Protein AF-A0A453SXJ3-F1 (afdb_monomer)

pLDDT: mean 71.3, std 20.5, range [29.36, 97.5]

Mean predicted aligned error: 14.16 Å

Secondary structure (DSSP, 8-state):
-HHHHHHHHHHHHHHHHHHHHHHHHHHHHHHHHHHHHHHHHHHHHHHHHHHHHHHHTTT---SS--HHHHHHHHHHHHHHHHHHHHHHHHHHHHHHH--S-HHHHHHHHHHHHHHHHHHHHHHHHHHHHHHSSSTTT--S-HHHHHHHHHHHHHHHHHHHHHHHHHHHHHH------

Nearest PDB structures (foldseek):
  9had-assembly1_A  TM=3.845E-01  e=1.128E+00  Dermatophagoides farinae
  3lg7-assembly1_B  TM=6.294E-01  e=8.515E+00  synthetic construct
  6ixg-assembly2_B  TM=2.551E-01  e=2.443E+00  Homo sapiens

Structure (mmCIF, N/CA/C/O backbone):
data_AF-A0A453SXJ3-F1
#
_entry.id   AF-A0A453SXJ3-F1
#
loop_
_atom_site.group_PDB
_atom_site.id
_atom_site.type_symbol
_atom_site.label_atom_id
_atom_site.label_alt_id
_atom_site.label_comp_id
_atom_site.label_asym_id
_atom_site.label_entity_id
_atom_site.label_seq_id
_atom_site.pdbx_PDB_ins_code
_atom_site.Cartn_x
_atom_site.Cartn_y
_atom_site.Cartn_z
_atom_site.occupancy
_atom_site.B_iso_or_equiv
_atom_site.auth_seq_id
_atom_site.auth_comp_id
_atom_site.auth_asym_id
_atom_site.auth_atom_id
_atom_site.pdbx_PDB_model_num
ATOM 1 N N . MET A 1 1 ? -28.255 -4.685 60.018 1.00 68.88 1 MET A N 1
ATOM 2 C CA . MET A 1 1 ? -29.204 -5.475 59.204 1.00 68.88 1 MET A CA 1
ATOM 3 C C . MET A 1 1 ? -29.813 -4.689 58.045 1.00 68.88 1 MET A C 1
ATOM 5 O O . MET A 1 1 ? -29.373 -4.922 56.934 1.00 68.88 1 MET A O 1
ATOM 9 N N . ARG A 1 2 ? -30.758 -3.747 58.227 1.00 83.81 2 ARG A N 1
ATOM 10 C CA . ARG A 1 2 ? -31.379 -3.038 57.075 1.00 83.81 2 ARG A CA 1
ATOM 11 C C . ARG A 1 2 ? -30.392 -2.159 56.286 1.00 83.81 2 ARG A C 1
ATOM 13 O O . ARG A 1 2 ? -30.317 -2.256 55.075 1.00 83.81 2 ARG A O 1
ATOM 20 N N . MET A 1 3 ? -29.557 -1.412 57.006 1.00 87.56 3 MET A N 1
ATOM 21 C CA . MET A 1 3 ? -28.541 -0.526 56.423 1.00 87.56 3 MET A CA 1
ATOM 22 C C . MET A 1 3 ? -27.462 -1.275 55.617 1.00 87.56 3 MET A C 1
ATOM 24 O O . MET A 1 3 ? -27.015 -0.791 54.589 1.00 87.56 3 MET A O 1
ATOM 28 N N . GLU A 1 4 ? -27.058 -2.469 56.064 1.00 86.50 4 GLU A N 1
ATOM 29 C CA . GLU A 1 4 ? -26.065 -3.302 55.359 1.00 86.50 4 GLU A CA 1
ATOM 30 C C . GLU A 1 4 ? -26.639 -3.900 54.073 1.00 86.50 4 GLU A C 1
ATOM 32 O O . GLU A 1 4 ? -25.929 -4.017 53.080 1.00 86.50 4 GLU A O 1
ATOM 37 N N . PHE A 1 5 ? -27.927 -4.253 54.084 1.00 88.31 5 PHE A N 1
ATOM 38 C CA . PHE A 1 5 ? -28.632 -4.719 52.895 1.00 88.31 5 PHE A CA 1
ATOM 39 C C . PHE A 1 5 ? -28.772 -3.598 51.856 1.00 88.31 5 PHE A C 1
ATOM 41 O O . PHE A 1 5 ? -28.443 -3.810 50.691 1.00 88.31 5 PHE A O 1
ATOM 48 N N . ASP A 1 6 ? -29.179 -2.398 52.283 1.00 92.31 6 ASP A N 1
ATOM 49 C CA . ASP A 1 6 ? -29.277 -1.227 51.402 1.00 92.31 6 ASP A CA 1
ATOM 50 C C . ASP A 1 6 ? -27.897 -0.852 50.823 1.00 92.31 6 ASP A C 1
ATOM 52 O O . ASP A 1 6 ? -27.780 -0.568 49.631 1.00 92.31 6 ASP A O 1
ATOM 56 N N . GLN A 1 7 ? -26.831 -0.943 51.630 1.00 91.88 7 GLN A N 1
ATOM 57 C CA . GLN A 1 7 ? -25.456 -0.732 51.170 1.00 91.88 7 GLN A CA 1
ATOM 58 C C . GLN A 1 7 ? -25.025 -1.783 50.139 1.00 91.88 7 GLN A C 1
ATOM 60 O O . GLN A 1 7 ? -24.491 -1.428 49.095 1.00 91.88 7 GLN A O 1
ATOM 65 N N . GLN A 1 8 ? -25.299 -3.068 50.379 1.00 92.88 8 GLN A N 1
ATOM 66 C CA . GLN A 1 8 ? -24.999 -4.122 49.406 1.00 92.88 8 GLN A CA 1
ATOM 67 C C . GLN A 1 8 ? -25.773 -3.946 48.097 1.00 92.88 8 GLN A C 1
ATOM 69 O O . GLN A 1 8 ? -25.231 -4.216 47.025 1.00 92.88 8 GLN A O 1
ATOM 74 N N . GLN A 1 9 ? -27.031 -3.496 48.156 1.00 93.19 9 GLN A N 1
ATOM 75 C CA . GLN A 1 9 ? -27.785 -3.175 46.947 1.00 93.19 9 GLN A CA 1
ATOM 76 C C . GLN A 1 9 ? -27.151 -2.008 46.186 1.00 93.19 9 GLN A C 1
ATOM 78 O O . GLN A 1 9 ? -27.025 -2.094 44.964 1.00 93.19 9 GLN A O 1
ATOM 83 N N . GLN A 1 10 ? -26.712 -0.961 46.885 1.00 94.19 10 GLN A N 1
ATOM 84 C CA . GLN A 1 10 ? -26.026 0.168 46.263 1.00 94.19 10 GLN A CA 1
ATOM 85 C C . GLN A 1 10 ? -24.697 -0.258 45.620 1.00 94.19 10 GLN A C 1
ATOM 87 O O . GLN A 1 10 ? -24.462 0.046 44.452 1.00 94.19 10 GLN A O 1
ATOM 92 N N . ASP A 1 11 ? -23.882 -1.048 46.322 1.00 95.62 11 ASP A N 1
ATOM 93 C CA . ASP A 1 11 ? -22.601 -1.549 45.814 1.00 95.62 11 ASP A CA 1
ATOM 94 C C . ASP A 1 11 ? -22.789 -2.413 44.551 1.00 95.62 11 ASP A C 1
ATOM 96 O O . ASP A 1 11 ? -22.004 -2.332 43.602 1.00 95.62 11 ASP A O 1
ATOM 100 N N . LEU A 1 12 ? -23.855 -3.225 44.503 1.00 95.69 12 LEU A N 1
ATOM 101 C CA . LEU A 1 12 ? -24.217 -4.012 43.319 1.00 95.69 12 LEU A CA 1
ATOM 102 C C . LEU A 1 12 ? -24.625 -3.124 42.137 1.00 95.69 12 LEU A C 1
ATOM 104 O O . LEU A 1 12 ? -24.225 -3.397 41.002 1.00 95.69 12 LEU A O 1
ATOM 108 N N . VAL A 1 13 ? -25.402 -2.066 42.385 1.00 95.88 13 VAL A N 1
ATOM 109 C CA . VAL A 1 13 ? -25.809 -1.097 41.354 1.00 95.88 13 VAL A CA 1
ATOM 110 C C . VAL A 1 13 ? -24.600 -0.334 40.813 1.00 95.88 13 VAL A C 1
ATOM 112 O O . VAL A 1 13 ? -24.469 -0.176 39.594 1.00 95.88 13 VAL A O 1
ATOM 115 N N . ASP A 1 14 ? -23.679 0.076 41.680 1.00 97.12 14 ASP A N 1
ATOM 116 C CA . ASP A 1 14 ? -22.460 0.786 41.291 1.00 97.12 14 ASP A CA 1
ATOM 117 C C . ASP A 1 14 ? -21.518 -0.126 40.492 1.00 97.12 14 ASP A C 1
ATOM 119 O O . ASP A 1 14 ? -20.987 0.272 39.448 1.00 97.12 14 ASP A O 1
ATOM 123 N N . ALA A 1 15 ? -21.367 -1.386 40.912 1.00 96.44 15 ALA A N 1
ATOM 124 C CA . ALA A 1 15 ? -20.594 -2.385 40.179 1.00 96.44 15 ALA A CA 1
ATOM 125 C C . ALA A 1 15 ? -21.191 -2.669 38.790 1.00 96.44 15 ALA A C 1
ATOM 127 O O . ALA A 1 15 ? -20.455 -2.704 37.798 1.00 96.44 15 ALA A O 1
ATOM 128 N N . ALA A 1 16 ? -22.517 -2.820 38.693 1.00 97.00 16 ALA A N 1
ATOM 129 C CA . ALA A 1 16 ? -23.211 -3.012 37.421 1.00 97.00 16 ALA A CA 1
ATOM 130 C C . ALA A 1 16 ? -23.065 -1.789 36.500 1.00 97.00 16 ALA A C 1
ATOM 132 O O . ALA A 1 16 ? -22.784 -1.943 35.309 1.00 97.00 16 ALA A O 1
ATOM 133 N N . SER A 1 17 ? -23.176 -0.578 37.052 1.00 97.19 17 SER A N 1
ATOM 134 C CA . SER A 1 17 ? -23.000 0.679 36.314 1.00 97.19 17 SER A CA 1
ATOM 135 C C . SER A 1 17 ? -21.576 0.823 35.777 1.00 97.19 17 SER A C 1
ATOM 137 O O . SER A 1 17 ? -21.376 1.154 34.606 1.00 97.19 17 SER A O 1
ATOM 139 N N . LYS A 1 18 ? -20.570 0.482 36.589 1.00 97.06 18 LYS A N 1
ATOM 140 C CA . LYS A 1 18 ? -19.163 0.482 36.174 1.00 97.06 18 LYS A CA 1
ATOM 141 C C . LYS A 1 18 ? -18.882 -0.556 35.086 1.00 97.06 18 LYS A C 1
ATOM 143 O O . LYS A 1 18 ? -18.190 -0.253 34.115 1.00 97.06 18 LYS A O 1
ATOM 148 N N . ALA A 1 19 ? -19.438 -1.762 35.212 1.00 95.94 19 ALA A N 1
ATOM 149 C CA . ALA A 1 19 ? -19.316 -2.803 34.193 1.00 95.94 19 ALA A CA 1
ATOM 150 C C . ALA A 1 19 ? -19.982 -2.394 32.866 1.00 95.94 19 ALA A C 1
ATOM 152 O O . ALA A 1 19 ? -19.455 -2.691 31.791 1.00 95.94 19 ALA A O 1
ATOM 153 N N . LEU A 1 20 ? -21.114 -1.684 32.932 1.00 97.50 20 LEU A N 1
ATOM 154 C CA . LEU A 1 20 ? -21.799 -1.159 31.753 1.00 97.50 20 LEU A CA 1
ATOM 155 C C . LEU A 1 20 ? -20.977 -0.066 31.062 1.00 97.50 20 LEU A C 1
ATOM 157 O O . LEU A 1 20 ? -20.793 -0.145 29.849 1.00 97.50 20 LEU A O 1
ATOM 161 N N . SER A 1 21 ? -20.441 0.892 31.825 1.00 96.75 21 SER A N 1
ATOM 162 C CA . SER A 1 21 ? -19.551 1.940 31.307 1.00 96.75 21 SER A CA 1
ATOM 163 C C . SER A 1 21 ? -18.315 1.338 30.636 1.00 96.75 21 SER A C 1
ATOM 165 O O . SER A 1 21 ? -18.023 1.670 29.493 1.00 96.75 21 SER A O 1
ATOM 167 N N . TYR A 1 22 ? -17.661 0.356 31.263 1.00 94.56 22 TYR A N 1
ATOM 168 C CA . TYR A 1 22 ? -16.514 -0.331 30.659 1.00 94.56 22 TYR A CA 1
ATOM 169 C C . TYR A 1 22 ? -16.864 -1.016 29.326 1.00 94.56 22 TYR A C 1
ATOM 171 O O . TYR A 1 22 ? -16.104 -0.971 28.357 1.00 94.56 22 TYR A O 1
ATOM 179 N N . ARG A 1 23 ? -18.045 -1.640 29.244 1.00 94.88 23 ARG A N 1
ATOM 180 C CA . ARG A 1 23 ? -18.544 -2.226 27.992 1.00 94.88 23 ARG A CA 1
ATOM 181 C C . ARG A 1 23 ? -18.821 -1.177 26.916 1.00 94.88 23 ARG A C 1
ATOM 183 O O . ARG A 1 23 ? -18.611 -1.475 25.740 1.00 94.88 23 ARG A O 1
ATOM 190 N N . GLN A 1 24 ? -19.321 -0.001 27.292 1.00 95.81 24 GLN A N 1
ATOM 191 C CA . GLN A 1 24 ? -19.548 1.104 26.360 1.00 95.81 24 GLN A CA 1
ATOM 192 C C . GLN A 1 24 ? -18.224 1.597 25.772 1.00 95.81 24 GLN A C 1
ATOM 194 O O . GLN A 1 24 ? -18.123 1.674 24.549 1.00 95.81 24 GLN A O 1
ATOM 199 N N . ASP A 1 25 ? -17.196 1.781 26.601 1.00 91.81 25 ASP A N 1
ATOM 200 C CA . ASP A 1 25 ? -15.865 2.202 26.147 1.00 91.81 25 ASP A CA 1
ATOM 201 C C . ASP A 1 25 ? -15.261 1.200 25.144 1.00 91.81 25 ASP A C 1
ATOM 203 O O . ASP A 1 25 ? -14.759 1.579 24.084 1.00 91.81 25 ASP A O 1
ATOM 207 N N . ILE A 1 26 ? -15.368 -0.108 25.426 1.00 89.38 26 ILE A N 1
ATOM 208 C CA . ILE A 1 26 ? -14.932 -1.163 24.491 1.00 89.38 26 ILE A CA 1
ATOM 209 C C . ILE A 1 26 ? -15.696 -1.079 23.165 1.00 89.38 26 ILE A C 1
ATOM 211 O O . ILE A 1 26 ? -15.123 -1.283 22.092 1.00 89.38 26 ILE A O 1
ATOM 215 N N . MET A 1 27 ? -17.006 -0.845 23.221 1.00 91.75 27 MET A N 1
ATOM 216 C CA . MET A 1 27 ? -17.846 -0.782 22.029 1.00 91.75 27 MET A CA 1
ATOM 217 C C . MET A 1 27 ? -17.497 0.431 21.162 1.00 91.75 27 MET A C 1
ATOM 219 O O . MET A 1 27 ? -17.402 0.294 19.941 1.00 91.75 27 MET A O 1
ATOM 223 N N . GLU A 1 28 ? -17.259 1.586 21.781 1.00 93.88 28 GLU A N 1
ATOM 224 C CA . GLU A 1 28 ? -16.827 2.799 21.090 1.00 93.88 28 GLU A CA 1
ATOM 225 C C . GLU A 1 28 ? -15.458 2.605 20.426 1.00 93.88 28 GLU A C 1
ATOM 227 O O . GLU A 1 28 ? -15.279 2.924 19.245 1.00 93.88 28 GLU A O 1
ATOM 232 N N . GLU A 1 29 ? -14.515 1.968 21.123 1.00 84.69 29 GLU A N 1
ATOM 233 C CA . GLU A 1 29 ? -13.211 1.656 20.541 1.00 84.69 29 GLU A CA 1
ATOM 234 C C . GLU A 1 29 ? -13.323 0.665 19.375 1.00 84.69 29 GLU A C 1
ATOM 236 O O . GLU A 1 29 ? -12.720 0.871 18.319 1.00 84.69 29 GLU A O 1
ATOM 241 N N . ASN A 1 30 ? -14.144 -0.379 19.498 1.00 91.25 30 ASN A N 1
ATOM 242 C CA . ASN A 1 30 ? -14.380 -1.328 18.407 1.00 91.25 30 ASN A CA 1
ATOM 243 C C . ASN A 1 30 ? -15.008 -0.660 17.176 1.00 91.25 30 ASN A C 1
ATOM 245 O O . ASN A 1 30 ? -14.659 -1.003 16.039 1.00 91.25 30 ASN A O 1
ATOM 249 N N . LEU A 1 31 ? -15.898 0.315 17.374 1.00 89.19 31 LEU A N 1
ATOM 250 C CA . LEU A 1 31 ? -16.457 1.117 16.288 1.00 89.19 31 LEU A CA 1
ATOM 251 C C . LEU A 1 31 ? -15.357 1.934 15.595 1.00 89.19 31 LEU A C 1
ATOM 253 O O . LEU A 1 31 ? -15.225 1.891 14.366 1.00 89.19 31 LEU A O 1
ATOM 257 N N . ARG A 1 32 ? -14.505 2.610 16.375 1.00 89.38 32 ARG A N 1
ATOM 258 C CA . ARG A 1 32 ? -13.358 3.371 15.859 1.00 89.38 32 ARG A CA 1
ATOM 259 C C . ARG A 1 32 ? -12.397 2.488 15.059 1.00 89.38 32 ARG A C 1
ATOM 261 O O . ARG A 1 32 ? -12.004 2.844 13.942 1.00 89.38 32 ARG A O 1
ATOM 268 N N . LEU A 1 33 ? -12.051 1.315 15.588 1.00 79.81 33 LEU A N 1
ATOM 269 C CA . LEU A 1 33 ? -11.192 0.333 14.920 1.00 79.81 33 LEU A CA 1
ATOM 270 C C . LEU A 1 33 ? -11.821 -0.183 13.621 1.00 79.81 33 LEU A C 1
ATOM 272 O O . LEU A 1 33 ? -11.127 -0.294 12.607 1.00 79.81 33 LEU A O 1
ATOM 276 N N . THR A 1 34 ? -13.132 -0.427 13.612 1.00 81.12 34 THR A N 1
ATOM 277 C CA . THR A 1 34 ? -13.871 -0.859 12.416 1.00 81.12 34 THR A CA 1
ATOM 278 C C . THR A 1 34 ? -13.795 0.184 11.300 1.00 81.12 34 THR A C 1
ATOM 280 O O . THR A 1 34 ? -13.486 -0.156 10.153 1.00 81.12 34 THR A O 1
ATOM 283 N N . HIS A 1 35 ? -13.993 1.465 11.622 1.00 79.19 35 HIS A N 1
ATOM 284 C CA . HIS A 1 35 ? -13.848 2.550 10.648 1.00 79.19 35 HIS A CA 1
ATOM 285 C C . HIS A 1 35 ? -12.415 2.678 10.124 1.00 79.19 35 HIS A C 1
ATOM 287 O O . HIS A 1 35 ? -12.205 2.799 8.912 1.00 79.19 35 HIS A O 1
ATOM 293 N N . SER A 1 36 ? -11.422 2.586 11.011 1.00 71.06 36 SER A N 1
ATOM 294 C CA . SER A 1 36 ? -10.004 2.599 10.634 1.00 71.06 36 SER A CA 1
ATOM 295 C C . SER A 1 36 ? -9.661 1.449 9.674 1.00 71.06 36 SER A C 1
ATOM 297 O O . SER A 1 36 ? -9.051 1.662 8.620 1.00 71.06 36 SER A O 1
ATOM 299 N N . LEU A 1 37 ? -10.145 0.237 9.966 1.00 76.69 37 LEU A N 1
ATOM 300 C CA . LEU A 1 37 ? -9.970 -0.937 9.111 1.00 76.69 37 LEU A CA 1
ATOM 301 C C . LEU A 1 37 ? -10.632 -0.752 7.739 1.00 76.69 37 LEU A C 1
ATOM 303 O O . LEU A 1 37 ? -10.046 -1.106 6.711 1.00 76.69 37 LEU A O 1
ATOM 307 N N . GLN A 1 38 ? -11.841 -0.189 7.695 1.00 75.31 38 GLN A N 1
ATOM 308 C CA . GLN A 1 38 ? -12.538 0.075 6.439 1.00 75.31 38 GLN A CA 1
ATOM 309 C C . GLN A 1 38 ? -11.779 1.096 5.581 1.00 75.31 38 GLN A C 1
ATOM 311 O O . GLN A 1 38 ? -11.612 0.879 4.378 1.00 75.31 38 GLN A O 1
ATOM 316 N N . ALA A 1 39 ? -11.275 2.175 6.185 1.00 71.12 39 ALA A N 1
ATOM 317 C CA . ALA A 1 39 ? -10.462 3.170 5.493 1.00 71.12 39 ALA A CA 1
ATOM 318 C C . ALA A 1 39 ? -9.176 2.550 4.920 1.00 71.12 39 ALA A C 1
ATOM 320 O O . ALA A 1 39 ? -8.853 2.768 3.749 1.00 71.12 39 ALA A O 1
ATOM 321 N N . ALA A 1 40 ? -8.486 1.712 5.700 1.00 69.62 40 ALA A N 1
ATOM 322 C CA . ALA A 1 40 ? -7.305 0.983 5.242 1.00 69.62 40 ALA A CA 1
ATOM 323 C C . ALA A 1 40 ? -7.627 0.038 4.069 1.00 69.62 40 ALA A C 1
ATOM 325 O O . ALA A 1 40 ? -6.927 0.045 3.053 1.00 69.62 40 ALA A O 1
ATOM 326 N N . ARG A 1 41 ? -8.727 -0.726 4.152 1.00 74.12 41 ARG A N 1
ATOM 327 C CA . ARG A 1 41 ? -9.180 -1.619 3.069 1.00 74.12 41 ARG A CA 1
ATOM 328 C C . ARG A 1 41 ? -9.521 -0.860 1.790 1.00 74.12 41 ARG A C 1
ATOM 330 O O . ARG A 1 41 ? -9.105 -1.298 0.718 1.00 74.12 41 ARG A O 1
ATOM 337 N N . ARG A 1 42 ? -10.231 0.271 1.888 1.00 72.06 42 ARG A N 1
ATOM 338 C CA . ARG A 1 42 ? -10.554 1.124 0.731 1.00 72.06 42 ARG A CA 1
ATOM 339 C C . ARG A 1 42 ? -9.286 1.629 0.053 1.00 72.06 42 ARG A C 1
ATOM 341 O O . ARG A 1 42 ? -9.142 1.456 -1.150 1.00 72.06 42 ARG A O 1
ATOM 348 N N . ARG A 1 43 ? -8.333 2.161 0.824 1.00 65.69 43 ARG A N 1
ATOM 349 C CA . ARG A 1 43 ? -7.047 2.645 0.293 1.00 65.69 43 ARG A CA 1
ATOM 350 C C . ARG A 1 43 ? -6.262 1.542 -0.408 1.00 65.69 43 ARG A C 1
ATOM 352 O O . ARG A 1 43 ? -5.785 1.758 -1.518 1.00 65.69 43 ARG A O 1
ATOM 359 N N . ARG A 1 44 ? -6.188 0.351 0.198 1.00 72.81 44 ARG A N 1
ATOM 360 C CA . ARG A 1 44 ? -5.576 -0.824 -0.435 1.00 72.81 44 ARG A CA 1
ATOM 361 C C . ARG A 1 44 ? -6.266 -1.163 -1.756 1.00 72.81 44 ARG A C 1
ATOM 363 O O . ARG A 1 44 ? -5.580 -1.369 -2.747 1.00 72.81 44 ARG A O 1
ATOM 370 N N . SER A 1 45 ? -7.599 -1.199 -1.781 1.00 71.88 45 SER A N 1
ATOM 371 C CA . SER A 1 45 ? -8.361 -1.480 -3.004 1.00 71.88 45 SER A CA 1
ATOM 372 C C . SER A 1 45 ? -8.054 -0.465 -4.100 1.00 71.88 45 SER A C 1
ATOM 374 O O . SER A 1 45 ? -7.731 -0.859 -5.211 1.00 71.88 45 SER A O 1
ATOM 376 N N . THR A 1 46 ? -8.089 0.832 -3.782 1.00 70.94 46 THR A N 1
ATOM 377 C CA . THR A 1 46 ? -7.758 1.897 -4.737 1.00 70.94 46 THR A CA 1
ATOM 378 C C . THR A 1 46 ? -6.335 1.753 -5.275 1.00 70.94 46 THR A C 1
ATOM 380 O O . THR A 1 46 ? -6.122 1.889 -6.476 1.00 70.94 46 THR A O 1
ATOM 383 N N . PHE A 1 47 ? -5.370 1.442 -4.407 1.00 69.56 47 PHE A N 1
ATOM 384 C CA . PHE A 1 47 ? -3.975 1.238 -4.795 1.00 69.56 47 PHE A CA 1
ATOM 385 C C . PHE A 1 47 ? -3.807 0.044 -5.746 1.00 69.56 47 PHE A C 1
ATOM 387 O O . PHE A 1 47 ? -3.234 0.187 -6.825 1.00 69.56 47 PHE A O 1
ATOM 394 N N . VAL A 1 48 ? -4.379 -1.112 -5.398 1.00 75.31 48 VAL A N 1
ATOM 395 C CA . VAL A 1 48 ? -4.347 -2.317 -6.241 1.00 75.31 48 VAL A CA 1
ATOM 396 C C . VAL A 1 48 ? -5.013 -2.056 -7.596 1.00 75.31 48 VAL A C 1
ATOM 398 O O . VAL A 1 48 ? -4.429 -2.373 -8.630 1.00 75.31 48 VAL A O 1
ATOM 401 N N . SER A 1 49 ? -6.181 -1.407 -7.611 1.00 77.00 49 SER A N 1
ATOM 402 C CA . SER A 1 49 ? -6.882 -1.046 -8.849 1.00 77.00 49 SER A CA 1
ATOM 403 C C . SER A 1 49 ? -6.096 -0.075 -9.734 1.00 77.00 49 SER A C 1
ATOM 405 O O . SER A 1 49 ? -6.264 -0.121 -10.946 1.00 77.00 49 SER A O 1
ATOM 407 N N . SER A 1 50 ? -5.231 0.777 -9.170 1.00 77.50 50 SER A N 1
ATOM 408 C CA . SER A 1 50 ? -4.355 1.657 -9.962 1.00 77.50 50 SER A CA 1
ATOM 409 C C . SER A 1 50 ? -3.116 0.955 -10.528 1.00 77.50 50 SER A C 1
ATOM 411 O O . SER A 1 50 ? -2.643 1.331 -11.595 1.00 77.50 50 SER A O 1
ATOM 413 N N . LEU A 1 51 ? -2.601 -0.078 -9.851 1.00 77.38 51 LEU A N 1
ATOM 414 C CA . LEU A 1 51 ? -1.380 -0.783 -10.265 1.00 77.38 51 LEU A CA 1
ATOM 415 C C . LEU A 1 51 ? -1.633 -1.948 -11.222 1.00 77.38 51 LEU A C 1
ATOM 417 O O . LEU A 1 51 ? -0.808 -2.215 -12.094 1.00 77.38 51 LEU A O 1
ATOM 421 N N . LEU A 1 52 ? -2.759 -2.649 -11.076 1.00 81.88 52 LEU A N 1
ATOM 422 C CA . LEU A 1 52 ? -3.094 -3.788 -11.934 1.00 81.88 52 LEU A CA 1
ATOM 423 C C . LEU A 1 52 ? -3.112 -3.442 -13.435 1.00 81.88 52 LEU A C 1
ATOM 425 O O . LEU A 1 52 ? -2.550 -4.222 -14.203 1.00 81.88 52 LEU A O 1
ATOM 429 N N . PRO A 1 53 ? -3.669 -2.297 -13.879 1.00 85.81 53 PRO A N 1
ATOM 430 C CA . PRO A 1 53 ? -3.631 -1.913 -15.289 1.00 85.81 53 PRO A CA 1
ATOM 431 C C . PRO A 1 53 ? -2.205 -1.721 -15.820 1.00 85.81 53 PRO A C 1
ATOM 433 O O . PRO A 1 53 ? -1.901 -2.170 -16.922 1.00 85.81 53 PRO A O 1
ATOM 436 N N . LEU A 1 54 ? -1.312 -1.117 -15.025 1.00 84.38 54 LEU A N 1
ATOM 437 C CA . LEU A 1 54 ? 0.092 -0.921 -15.399 1.00 84.38 54 LEU A CA 1
ATOM 438 C C . LEU A 1 54 ? 0.798 -2.265 -15.607 1.00 84.38 54 LEU A C 1
ATOM 440 O O . LEU A 1 54 ? 1.502 -2.459 -16.597 1.00 84.38 54 LEU A O 1
ATOM 444 N N . LEU A 1 55 ? 0.582 -3.203 -14.685 1.00 86.31 55 LEU A N 1
ATOM 445 C CA . LEU A 1 55 ? 1.138 -4.549 -14.764 1.00 86.31 55 LEU A CA 1
ATOM 446 C C . LEU A 1 55 ? 0.565 -5.346 -15.948 1.00 86.31 55 LEU A C 1
ATOM 448 O O . LEU A 1 55 ? 1.314 -6.001 -16.673 1.00 86.31 55 LEU A O 1
ATOM 452 N N . SER A 1 56 ? -0.745 -5.248 -16.187 1.00 87.12 56 SER A N 1
ATOM 453 C CA . SER A 1 56 ? -1.424 -5.896 -17.315 1.00 87.12 56 SER A CA 1
ATOM 454 C C . SER A 1 56 ? -0.909 -5.395 -18.665 1.00 87.12 56 SER A C 1
ATOM 456 O O . SER A 1 56 ? -0.624 -6.213 -19.537 1.00 87.12 56 SER A O 1
ATOM 458 N N . ALA A 1 57 ? -0.671 -4.086 -18.810 1.00 87.06 57 ALA A N 1
ATOM 459 C CA . ALA A 1 57 ? -0.090 -3.504 -20.023 1.00 87.06 57 ALA A CA 1
ATOM 460 C C . ALA A 1 57 ? 1.307 -4.063 -20.368 1.00 87.06 57 ALA A C 1
ATOM 462 O O . ALA A 1 57 ? 1.749 -3.959 -21.509 1.00 87.06 57 ALA A O 1
ATOM 463 N N . HIS A 1 58 ? 1.989 -4.673 -19.394 1.00 86.12 58 HIS A N 1
ATOM 464 C CA . HIS A 1 58 ? 3.312 -5.278 -19.548 1.00 86.12 58 HIS A CA 1
ATOM 465 C C . HIS A 1 58 ? 3.275 -6.813 -19.468 1.00 86.12 58 HIS A C 1
ATOM 467 O O . HIS A 1 58 ? 4.321 -7.441 -19.334 1.00 86.12 58 HIS A O 1
ATOM 473 N N . ASN A 1 59 ? 2.086 -7.424 -19.565 1.00 86.56 59 ASN A N 1
ATOM 474 C CA . ASN A 1 59 ? 1.850 -8.871 -19.458 1.00 86.56 59 ASN A CA 1
ATOM 475 C C . ASN A 1 59 ? 2.294 -9.493 -18.116 1.00 86.56 59 ASN A C 1
ATOM 477 O O . ASN A 1 59 ? 2.567 -10.688 -18.036 1.00 86.56 59 ASN A O 1
ATOM 481 N N . LEU A 1 60 ? 2.350 -8.698 -17.043 1.00 85.12 60 LEU A N 1
ATOM 482 C CA . LEU A 1 60 ? 2.758 -9.127 -15.701 1.00 85.12 60 LEU A CA 1
ATOM 483 C C . LEU A 1 60 ? 1.537 -9.292 -14.791 1.00 85.12 60 LEU A C 1
ATOM 485 O O . LEU A 1 60 ? 1.381 -8.586 -13.796 1.00 85.12 60 LEU A O 1
ATOM 489 N N . GLN A 1 61 ? 0.629 -10.206 -15.127 1.00 82.69 61 GLN A N 1
ATOM 490 C CA . GLN A 1 61 ? -0.612 -10.371 -14.371 1.00 82.69 61 GLN A CA 1
ATOM 491 C C . GLN A 1 61 ? -0.417 -11.324 -13.178 1.00 82.69 61 GLN A C 1
ATOM 493 O O . GLN A 1 61 ? -0.067 -12.488 -13.372 1.00 82.69 61 GLN A O 1
ATOM 498 N N . PRO A 1 62 ? -0.631 -10.869 -11.932 1.00 78.56 62 PRO A N 1
ATOM 499 C CA . PRO A 1 62 ? -0.543 -11.754 -10.780 1.00 78.56 62 PRO A CA 1
ATOM 500 C C . PRO A 1 62 ? -1.771 -12.678 -10.728 1.00 78.56 62 PRO A C 1
ATOM 502 O O . PRO A 1 62 ? -2.899 -12.217 -10.897 1.00 78.56 62 PRO A O 1
ATOM 505 N N . SER A 1 63 ? -1.566 -13.974 -10.459 1.00 77.69 63 SER A N 1
ATOM 506 C CA . SER A 1 63 ? -2.675 -14.933 -10.262 1.00 77.69 63 SER A CA 1
ATOM 507 C C . SER A 1 63 ? -3.534 -14.582 -9.044 1.00 77.69 63 SER A C 1
ATOM 509 O O . SER A 1 63 ? -4.739 -14.814 -9.041 1.00 77.69 63 SER A O 1
ATOM 511 N N . VAL A 1 64 ? -2.919 -13.982 -8.021 1.00 78.31 64 VAL A N 1
ATOM 512 C CA . VAL A 1 64 ? -3.597 -13.440 -6.842 1.00 78.31 64 VAL A CA 1
ATOM 513 C C . VAL A 1 64 ? -3.106 -12.004 -6.639 1.00 78.31 64 VAL A C 1
ATOM 515 O O . VAL A 1 64 ? -1.897 -11.799 -6.551 1.00 78.31 64 VAL A O 1
ATOM 518 N N . PRO A 1 65 ? -3.986 -10.989 -6.552 1.00 73.81 65 PRO A N 1
ATOM 519 C CA . PRO A 1 65 ? -3.588 -9.592 -6.367 1.00 73.81 65 PRO A CA 1
ATOM 520 C C . PRO A 1 65 ? -3.255 -9.295 -4.893 1.00 73.81 65 PRO A C 1
ATOM 522 O O . PRO A 1 65 ? -3.781 -8.353 -4.292 1.00 73.81 65 PRO A O 1
ATOM 525 N N . ASP A 1 66 ? -2.419 -10.130 -4.280 1.00 73.12 66 ASP A N 1
ATOM 526 C CA . ASP A 1 66 ? -1.887 -9.887 -2.948 1.00 73.12 66 ASP A CA 1
ATOM 527 C C . ASP A 1 66 ? -0.674 -8.944 -3.000 1.00 73.12 66 ASP A C 1
ATOM 529 O O . ASP A 1 66 ? -0.096 -8.666 -4.054 1.00 73.12 66 ASP A O 1
ATOM 533 N N . ALA A 1 67 ? -0.303 -8.389 -1.844 1.00 68.06 67 ALA A N 1
ATOM 534 C CA . ALA A 1 67 ? 0.762 -7.391 -1.778 1.00 68.06 67 ALA A CA 1
ATOM 535 C C . ALA A 1 67 ? 2.099 -7.946 -2.293 1.00 68.06 67 ALA A C 1
ATOM 537 O O . ALA A 1 67 ? 2.837 -7.237 -2.973 1.00 68.06 67 ALA A O 1
ATOM 538 N N . GLN A 1 68 ? 2.390 -9.215 -2.002 1.00 67.81 68 GLN A N 1
ATOM 539 C CA . GLN A 1 68 ? 3.642 -9.855 -2.380 1.00 67.81 68 GLN A CA 1
ATOM 540 C C . GLN A 1 68 ? 3.751 -10.048 -3.895 1.00 67.81 68 GLN A C 1
ATOM 542 O O . GLN A 1 68 ? 4.768 -9.662 -4.473 1.00 67.81 68 GLN A O 1
ATOM 547 N N . SER A 1 69 ? 2.711 -10.573 -4.550 1.00 77.75 69 SER A N 1
ATOM 548 C CA . SER A 1 69 ? 2.726 -10.794 -6.002 1.00 77.75 69 SER A CA 1
ATOM 549 C C . SER A 1 69 ? 2.769 -9.477 -6.772 1.00 77.75 69 SER A C 1
ATOM 551 O O . SER A 1 69 ? 3.508 -9.351 -7.747 1.00 77.75 69 SER A O 1
ATOM 553 N N . ILE A 1 70 ? 2.035 -8.459 -6.308 1.00 77.25 70 ILE A N 1
ATOM 554 C CA . ILE A 1 70 ? 2.049 -7.125 -6.925 1.00 77.25 70 ILE A CA 1
ATOM 555 C C . ILE A 1 70 ? 3.442 -6.495 -6.813 1.00 77.25 70 ILE A C 1
ATOM 557 O O . ILE A 1 70 ? 3.983 -6.024 -7.812 1.00 77.25 70 ILE A O 1
ATOM 561 N N . VAL A 1 71 ? 4.055 -6.516 -5.624 1.00 75.19 71 VAL A N 1
ATOM 562 C CA . VAL A 1 71 ? 5.409 -5.972 -5.420 1.00 75.19 71 VAL A CA 1
ATOM 563 C C . VAL A 1 71 ? 6.450 -6.756 -6.220 1.00 75.19 71 VAL A C 1
ATOM 565 O O . VAL A 1 71 ? 7.348 -6.149 -6.802 1.00 75.19 71 VAL A O 1
ATOM 568 N N . GLY A 1 72 ? 6.328 -8.084 -6.294 1.00 78.31 72 GLY A N 1
ATOM 569 C CA . GLY A 1 72 ? 7.200 -8.932 -7.109 1.00 78.31 72 GLY A CA 1
ATOM 570 C C . GLY A 1 72 ? 7.158 -8.550 -8.590 1.00 78.31 72 GLY A C 1
ATOM 571 O O . GLY A 1 72 ? 8.201 -8.279 -9.185 1.00 78.31 72 GLY A O 1
ATOM 572 N N . ASN A 1 73 ? 5.960 -8.423 -9.162 1.00 83.19 73 ASN A N 1
ATOM 573 C CA . ASN A 1 73 ? 5.791 -8.028 -10.562 1.00 83.19 73 ASN A CA 1
ATOM 574 C C . ASN A 1 73 ? 6.288 -6.598 -10.828 1.00 83.19 73 ASN A C 1
ATOM 576 O O . ASN A 1 73 ? 6.901 -6.341 -11.863 1.00 83.19 73 ASN A O 1
ATOM 580 N N . LEU A 1 74 ? 6.091 -5.673 -9.883 1.00 81.56 74 LEU A N 1
ATOM 581 C CA . LEU A 1 74 ? 6.626 -4.314 -9.996 1.00 81.56 74 LEU A CA 1
ATOM 582 C C . LEU A 1 74 ? 8.156 -4.279 -9.973 1.00 81.56 74 LEU A C 1
ATOM 584 O O . LEU A 1 74 ? 8.746 -3.513 -10.732 1.00 81.56 74 LEU A O 1
ATOM 588 N N . LYS A 1 75 ? 8.808 -5.116 -9.154 1.00 82.06 75 LYS A N 1
ATOM 589 C CA . LYS A 1 75 ? 10.274 -5.254 -9.166 1.00 82.06 75 LYS A CA 1
ATOM 590 C C . LYS A 1 75 ? 10.770 -5.710 -10.532 1.00 82.06 75 LYS A C 1
ATOM 592 O O . LYS A 1 75 ? 11.672 -5.088 -11.078 1.00 82.06 75 LYS A O 1
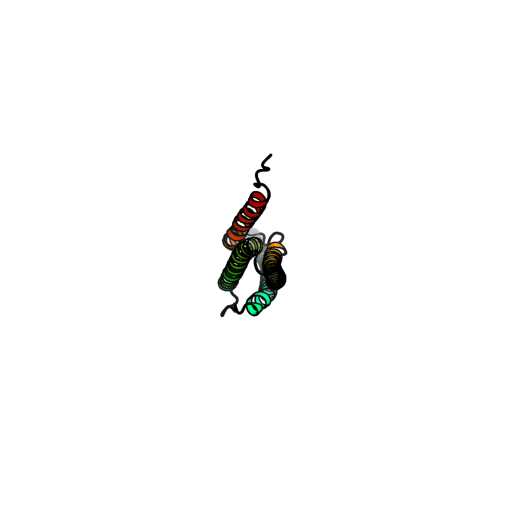ATOM 597 N N . VAL A 1 76 ? 10.143 -6.736 -11.109 1.00 87.19 76 VAL A N 1
ATOM 598 C CA . VAL A 1 76 ? 10.495 -7.231 -12.449 1.00 87.19 76 VAL A CA 1
ATOM 599 C C . VAL A 1 76 ? 10.349 -6.126 -13.499 1.00 87.19 76 VAL A C 1
ATOM 601 O O . VAL A 1 76 ? 11.274 -5.892 -14.275 1.00 87.19 76 VAL A O 1
ATOM 604 N N . LEU A 1 77 ? 9.226 -5.402 -13.493 1.00 87.19 77 LEU A N 1
ATOM 605 C CA . LEU A 1 77 ? 8.978 -4.306 -14.432 1.00 87.19 77 LEU A CA 1
ATOM 606 C C . LEU A 1 77 ? 10.012 -3.177 -14.305 1.00 87.19 77 LEU A C 1
ATOM 608 O O . LEU A 1 77 ? 10.498 -2.646 -15.310 1.00 87.19 77 LEU A O 1
ATOM 612 N N . PHE A 1 78 ? 10.346 -2.815 -13.067 1.00 83.38 78 PHE A N 1
ATOM 613 C CA . PHE A 1 78 ? 11.331 -1.787 -12.760 1.00 83.38 78 PHE A CA 1
ATOM 614 C C . PHE A 1 78 ? 12.726 -2.193 -13.242 1.00 83.38 78 PHE A C 1
ATOM 616 O O . PHE A 1 78 ? 13.348 -1.444 -13.997 1.00 83.38 78 PHE A O 1
ATOM 623 N N . THR A 1 79 ? 13.188 -3.392 -12.875 1.00 83.06 79 THR A N 1
ATOM 624 C CA . THR A 1 79 ? 14.496 -3.920 -13.285 1.00 83.06 79 THR A CA 1
ATOM 625 C C . THR A 1 79 ? 14.603 -3.995 -14.803 1.00 83.06 79 THR A C 1
ATOM 627 O O . THR A 1 79 ? 15.552 -3.470 -15.377 1.00 83.06 79 THR A O 1
ATOM 630 N N . HIS A 1 80 ? 13.581 -4.531 -15.471 1.00 88.81 80 HIS A N 1
ATOM 631 C CA . HIS A 1 80 ? 13.567 -4.621 -16.927 1.00 88.81 80 HIS A CA 1
ATOM 632 C C . HIS A 1 80 ? 13.648 -3.246 -17.610 1.00 88.81 80 HIS A C 1
ATOM 634 O O . HIS A 1 80 ? 14.347 -3.069 -18.610 1.00 88.81 80 HIS A O 1
ATOM 640 N N . SER A 1 81 ? 12.943 -2.249 -17.070 1.00 86.88 81 SER A N 1
ATOM 641 C CA . SER A 1 81 ? 12.975 -0.885 -17.608 1.00 86.88 81 SER A CA 1
ATOM 642 C C . SER A 1 81 ? 14.339 -0.223 -17.406 1.00 86.88 81 SER A C 1
ATOM 644 O O . SER A 1 81 ? 14.817 0.471 -18.303 1.00 86.88 81 SER A O 1
ATOM 646 N N . GLN A 1 82 ? 14.993 -0.475 -16.271 1.00 83.38 82 GLN A N 1
ATOM 647 C CA . GLN A 1 82 ? 16.348 0.010 -15.999 1.00 83.38 82 GLN A CA 1
ATOM 648 C C . GLN A 1 82 ? 17.388 -0.632 -16.921 1.00 83.38 82 GLN A C 1
ATOM 650 O O . GLN A 1 82 ? 18.210 0.071 -17.509 1.00 83.38 82 GLN A O 1
ATOM 655 N N . GLU A 1 83 ? 17.326 -1.950 -17.109 1.00 87.94 83 GLU A N 1
ATOM 656 C CA . GLU A 1 83 ? 18.214 -2.673 -18.023 1.00 87.94 83 GLU A CA 1
ATOM 657 C C . GLU A 1 83 ? 18.086 -2.147 -19.455 1.00 87.94 83 GLU A C 1
ATOM 659 O O . GLU A 1 83 ? 19.089 -1.838 -20.105 1.00 87.94 83 GLU A O 1
ATOM 664 N N . LYS A 1 84 ? 16.852 -1.955 -19.939 1.00 87.00 84 LYS A N 1
ATOM 665 C CA . LYS A 1 84 ? 16.615 -1.393 -21.273 1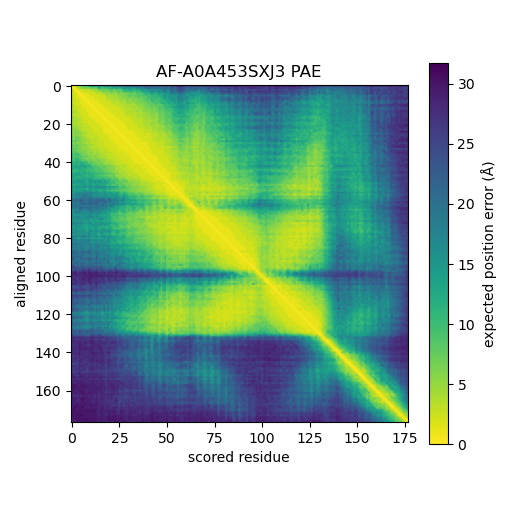.00 87.00 84 LYS A CA 1
ATOM 666 C C . LYS A 1 84 ? 17.159 0.024 -21.423 1.00 87.00 84 LYS A C 1
ATOM 668 O O . LYS A 1 84 ? 17.703 0.344 -22.481 1.00 87.00 84 LYS A O 1
ATOM 673 N N . LEU A 1 85 ? 17.069 0.863 -20.392 1.00 83.88 85 LEU A N 1
ATOM 674 C CA . LEU A 1 85 ? 17.681 2.194 -20.408 1.00 83.88 85 LEU A CA 1
ATOM 675 C C . LEU A 1 85 ? 19.207 2.126 -20.487 1.00 83.88 85 LEU A C 1
ATOM 677 O O . LEU A 1 85 ? 19.795 2.835 -21.303 1.00 83.88 85 LEU A O 1
ATOM 681 N N . ALA A 1 86 ? 19.839 1.249 -19.704 1.00 81.94 86 ALA A N 1
ATOM 682 C CA . ALA A 1 86 ? 21.289 1.069 -19.721 1.00 81.94 86 ALA A CA 1
ATOM 683 C C . ALA A 1 86 ? 21.792 0.613 -21.102 1.00 81.94 86 ALA A C 1
ATOM 685 O O . ALA A 1 86 ? 22.722 1.204 -21.654 1.00 81.94 86 ALA A O 1
ATOM 686 N N . ILE A 1 87 ? 21.126 -0.378 -21.704 1.00 86.12 87 ILE A N 1
ATOM 687 C CA . ILE A 1 87 ? 21.452 -0.878 -23.051 1.00 86.12 87 ILE A CA 1
ATOM 688 C C . ILE A 1 87 ? 21.273 0.222 -24.106 1.00 86.12 87 ILE A C 1
ATOM 690 O O . ILE A 1 87 ? 22.110 0.381 -25.000 1.00 86.12 87 ILE A O 1
ATOM 694 N N . THR A 1 88 ? 20.192 0.999 -24.001 1.00 84.69 88 THR A N 1
ATOM 695 C CA . THR A 1 88 ? 19.902 2.096 -24.934 1.00 84.69 88 THR A CA 1
ATOM 696 C C . THR A 1 88 ? 20.968 3.190 -24.845 1.00 84.69 88 THR A C 1
ATOM 698 O O . THR A 1 88 ? 21.402 3.704 -25.873 1.00 84.69 88 THR A O 1
ATOM 701 N N . GLU A 1 89 ? 21.458 3.519 -23.649 1.00 83.88 89 GLU A N 1
ATOM 702 C CA . GLU A 1 89 ? 22.518 4.519 -23.474 1.00 83.88 89 GLU A CA 1
ATOM 703 C C . GLU A 1 89 ? 23.840 4.068 -24.123 1.00 83.88 89 GLU A C 1
ATOM 705 O O . GLU A 1 89 ? 24.454 4.830 -24.874 1.00 83.88 89 GLU A O 1
ATOM 710 N N . VAL A 1 90 ? 24.237 2.805 -23.926 1.00 87.94 90 VAL A N 1
ATOM 711 C CA . VAL A 1 90 ? 25.430 2.220 -24.572 1.00 87.94 90 VAL A CA 1
ATOM 712 C C . VAL A 1 90 ? 25.295 2.250 -26.095 1.00 87.94 90 VAL A C 1
ATOM 714 O O . VAL A 1 90 ? 26.182 2.743 -26.796 1.00 87.94 90 VAL A O 1
ATOM 717 N N . SER A 1 91 ? 24.147 1.806 -26.606 1.00 86.56 91 SER A N 1
ATOM 718 C CA . SER A 1 91 ? 23.857 1.785 -28.043 1.00 86.56 91 SER A CA 1
ATOM 719 C C . SER A 1 91 ? 23.865 3.195 -28.650 1.00 86.56 91 SER A C 1
ATOM 721 O O . SER A 1 91 ? 24.334 3.402 -29.770 1.00 86.56 91 SER A O 1
ATOM 723 N N . HIS A 1 92 ? 23.401 4.201 -27.905 1.00 83.94 92 HIS A N 1
ATOM 724 C CA . HIS A 1 92 ? 23.432 5.598 -28.331 1.00 83.94 92 HIS A CA 1
ATOM 725 C C . HIS A 1 92 ? 24.868 6.146 -28.408 1.00 83.94 92 HIS A C 1
ATOM 727 O O . HIS A 1 92 ? 25.208 6.845 -29.366 1.00 83.94 92 HIS A O 1
ATOM 733 N N . ILE A 1 93 ? 25.740 5.798 -27.455 1.00 83.50 93 ILE A N 1
ATOM 734 C CA . ILE A 1 93 ? 27.173 6.143 -27.502 1.00 83.50 93 ILE A CA 1
ATOM 735 C C . ILE A 1 93 ? 27.841 5.515 -28.735 1.00 83.50 93 ILE A C 1
ATOM 737 O O . ILE A 1 93 ? 28.614 6.179 -29.431 1.00 83.50 93 ILE A O 1
ATOM 741 N N . GLU A 1 94 ? 27.523 4.261 -29.042 1.00 83.56 94 GLU A N 1
ATOM 742 C CA . GLU A 1 94 ? 28.098 3.535 -30.176 1.00 83.56 94 GLU A CA 1
ATOM 743 C C . GLU A 1 94 ? 27.621 4.077 -31.532 1.00 83.56 94 GLU A C 1
ATOM 745 O O . GLU A 1 94 ? 28.431 4.314 -32.436 1.00 83.56 94 GLU A O 1
ATOM 750 N N . LEU A 1 95 ? 26.333 4.417 -31.650 1.00 82.25 95 LEU A N 1
ATOM 751 C CA . LEU A 1 95 ? 25.794 5.110 -32.823 1.00 82.25 95 LEU A CA 1
ATOM 752 C C . LEU A 1 95 ? 26.460 6.470 -33.052 1.00 82.25 95 LEU A C 1
ATOM 754 O O . LEU A 1 95 ? 26.715 6.834 -34.200 1.00 82.25 95 LEU A O 1
ATOM 758 N N . ARG A 1 96 ? 26.799 7.213 -31.990 1.00 77.75 96 ARG A N 1
ATOM 759 C CA . ARG A 1 96 ? 27.554 8.474 -32.116 1.00 77.75 96 ARG A CA 1
ATOM 760 C C . ARG A 1 96 ? 28.980 8.254 -32.625 1.00 77.75 96 ARG A C 1
ATOM 762 O O . ARG A 1 96 ? 29.496 9.125 -33.325 1.00 77.75 96 ARG A O 1
ATOM 769 N N . ARG A 1 97 ? 29.600 7.111 -32.313 1.00 78.75 97 ARG A N 1
ATOM 770 C CA . ARG A 1 97 ? 30.957 6.751 -32.762 1.00 78.75 97 ARG A CA 1
ATOM 771 C C . ARG A 1 97 ? 31.001 6.257 -34.215 1.00 78.75 97 ARG A C 1
ATOM 773 O O . ARG A 1 97 ? 32.004 6.472 -34.893 1.00 78.75 97 ARG A O 1
ATOM 780 N N . ASN A 1 98 ? 29.935 5.642 -34.732 1.00 77.12 98 ASN A N 1
ATOM 781 C CA . ASN A 1 98 ? 29.907 5.115 -36.101 1.00 77.12 98 ASN A CA 1
ATOM 782 C C . ASN A 1 98 ? 29.720 6.229 -37.164 1.00 77.12 98 ASN A C 1
ATOM 784 O O . ASN A 1 98 ? 28.780 7.027 -37.097 1.00 77.12 98 ASN A O 1
ATOM 788 N N . ARG A 1 99 ? 30.617 6.285 -38.166 1.00 65.38 99 ARG A N 1
ATOM 789 C CA . ARG A 1 99 ? 30.685 7.359 -39.186 1.00 65.38 99 ARG A CA 1
ATOM 790 C C . ARG A 1 99 ? 30.030 7.044 -40.538 1.00 65.38 99 ARG A C 1
ATOM 792 O O . ARG A 1 99 ? 29.897 7.959 -41.341 1.00 65.38 99 ARG A O 1
ATOM 799 N N . ARG A 1 100 ? 29.655 5.793 -40.829 1.00 68.19 100 ARG A N 1
ATOM 800 C CA . ARG A 1 100 ? 29.523 5.367 -42.238 1.00 68.19 100 ARG A CA 1
ATOM 801 C C . ARG A 1 100 ? 28.203 5.699 -42.951 1.00 68.19 100 ARG A C 1
ATOM 803 O O . ARG A 1 100 ? 28.273 5.981 -44.134 1.00 68.19 100 ARG A O 1
ATOM 810 N N . ASN A 1 101 ? 27.049 5.777 -42.280 1.00 67.62 101 ASN A N 1
ATOM 811 C CA . ASN A 1 101 ? 25.756 6.014 -42.954 1.00 67.62 101 ASN A CA 1
ATOM 812 C C . ASN A 1 101 ? 24.887 7.020 -42.171 1.00 67.62 101 ASN A C 1
ATOM 814 O O . ASN A 1 101 ? 24.395 6.708 -41.087 1.00 67.62 101 ASN A O 1
ATOM 818 N N . HIS A 1 102 ? 24.695 8.237 -42.697 1.00 71.44 102 HIS A N 1
ATOM 819 C CA . HIS A 1 102 ? 24.018 9.330 -41.976 1.00 71.44 102 HIS A CA 1
ATOM 820 C C . HIS A 1 102 ? 22.506 9.091 -41.793 1.00 71.44 102 HIS A C 1
ATOM 822 O O . HIS A 1 102 ? 21.981 9.298 -40.699 1.00 71.44 102 HIS A O 1
ATOM 828 N N . SER A 1 103 ? 21.814 8.586 -42.821 1.00 72.62 103 SER A N 1
ATOM 829 C CA . SER A 1 103 ? 20.356 8.373 -42.795 1.00 72.62 103 SER A CA 1
ATOM 830 C C . SER A 1 103 ? 19.926 7.258 -41.837 1.00 72.62 103 SER A C 1
ATOM 832 O O . SER A 1 103 ? 18.986 7.431 -41.064 1.00 72.62 103 SER A O 1
ATOM 834 N N . THR A 1 104 ? 20.653 6.136 -41.804 1.00 67.62 104 THR A N 1
ATOM 835 C CA . THR A 1 104 ? 20.385 5.047 -40.846 1.00 67.62 104 THR A CA 1
ATOM 836 C C . THR A 1 104 ? 20.727 5.450 -39.412 1.00 67.62 104 THR A C 1
ATOM 838 O O . THR A 1 104 ? 20.108 4.962 -38.469 1.00 67.62 104 THR A O 1
ATOM 841 N N . ARG A 1 105 ? 21.668 6.386 -39.228 1.00 76.06 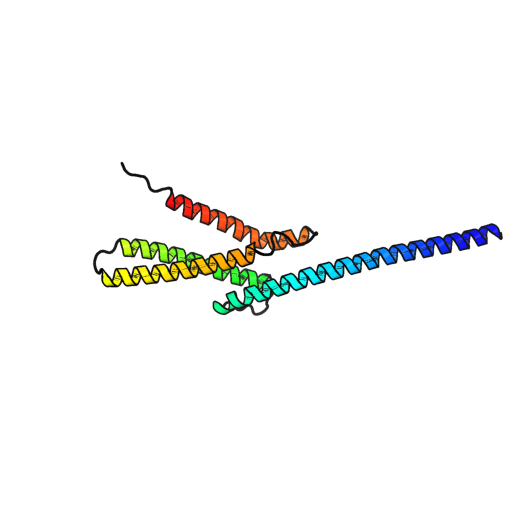105 ARG A N 1
ATOM 842 C CA . ARG A 1 105 ? 22.027 6.920 -37.911 1.00 76.06 105 ARG A CA 1
ATOM 843 C C . ARG A 1 105 ? 20.940 7.823 -37.336 1.00 76.06 105 ARG A C 1
ATOM 845 O O . ARG A 1 105 ? 20.641 7.698 -36.156 1.00 76.06 105 ARG A O 1
ATOM 852 N N . LEU A 1 106 ? 20.335 8.695 -38.145 1.00 78.75 106 LEU A N 1
ATOM 853 C CA . LEU A 1 106 ? 19.240 9.563 -37.691 1.00 78.75 106 LEU A CA 1
ATOM 854 C C . LEU A 1 106 ? 18.016 8.747 -37.257 1.00 78.75 106 LEU A C 1
ATOM 856 O O . LEU A 1 106 ? 17.488 8.977 -36.170 1.00 78.75 106 LEU A O 1
ATOM 860 N N . LEU A 1 107 ? 17.623 7.748 -38.055 1.00 79.31 107 LEU A N 1
ATOM 861 C CA . LEU A 1 107 ? 16.528 6.835 -37.712 1.00 79.31 107 LEU A CA 1
ATOM 862 C C . LEU A 1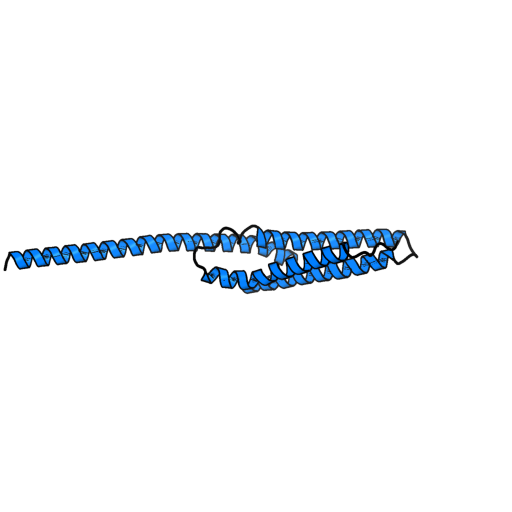 107 ? 16.838 6.009 -36.454 1.00 79.31 107 LEU A C 1
ATOM 864 O O . LEU A 1 107 ? 15.983 5.883 -35.579 1.00 79.31 107 LEU A O 1
ATOM 868 N N . GLY A 1 108 ? 18.071 5.506 -36.322 1.00 81.88 108 GLY A N 1
ATOM 869 C CA . GLY A 1 108 ? 18.524 4.813 -35.116 1.00 81.88 108 GLY A CA 1
ATOM 870 C C . GLY A 1 108 ? 18.454 5.704 -33.873 1.00 81.88 108 GLY A C 1
ATOM 871 O O . GLY A 1 108 ? 17.838 5.329 -32.883 1.00 81.88 108 GLY A O 1
ATOM 872 N N . VAL A 1 109 ? 19.010 6.917 -33.934 1.00 83.75 109 VAL A N 1
ATOM 873 C CA . VAL A 1 109 ? 19.002 7.870 -32.809 1.00 83.75 109 VAL A CA 1
ATOM 874 C C . VAL A 1 109 ? 17.578 8.234 -32.383 1.00 83.75 109 VAL A C 1
ATOM 876 O O . VAL A 1 109 ? 17.298 8.256 -31.186 1.00 83.75 109 VAL A O 1
ATOM 879 N N . LEU A 1 110 ? 16.666 8.469 -33.332 1.00 84.44 110 LEU A N 1
ATOM 880 C CA . LEU A 1 110 ? 15.259 8.750 -33.031 1.00 84.44 110 LEU A CA 1
ATOM 881 C C . LEU A 1 110 ? 14.570 7.562 -32.346 1.00 84.44 110 LEU A C 1
ATOM 883 O O . LEU A 1 110 ? 13.902 7.754 -31.332 1.00 84.44 110 LEU A O 1
ATOM 887 N N . ASN A 1 111 ? 14.774 6.340 -32.843 1.00 86.00 111 ASN A N 1
ATOM 888 C CA . ASN A 1 111 ? 14.193 5.138 -32.243 1.00 86.00 111 ASN A CA 1
ATOM 889 C C . ASN A 1 111 ? 14.699 4.919 -30.803 1.00 86.00 111 ASN A C 1
ATOM 891 O O . ASN A 1 111 ? 13.907 4.735 -29.880 1.00 86.00 111 ASN A O 1
ATOM 895 N N . LEU A 1 112 ? 16.010 5.052 -30.572 1.00 87.38 112 LEU A N 1
ATOM 896 C CA . LEU A 1 112 ? 16.580 4.962 -29.224 1.00 87.38 112 LEU A CA 1
ATOM 897 C C . LEU A 1 112 ? 16.050 6.061 -28.290 1.00 87.38 112 LEU A C 1
ATOM 899 O O . LEU A 1 112 ? 15.799 5.797 -27.116 1.00 87.38 112 LEU A O 1
ATOM 903 N N . GLN A 1 113 ? 15.843 7.281 -28.793 1.00 84.50 113 GLN A N 1
ATOM 904 C CA . GLN A 1 113 ? 15.277 8.379 -28.007 1.00 84.50 113 GLN A CA 1
ATOM 905 C C . GLN A 1 113 ? 13.840 8.072 -27.558 1.00 84.50 113 GLN A C 1
ATOM 907 O O . GLN A 1 113 ? 13.495 8.341 -26.406 1.00 84.50 113 GLN A O 1
ATOM 912 N N . ILE A 1 114 ? 13.029 7.480 -28.441 1.00 85.25 114 ILE A N 1
ATOM 913 C CA . ILE A 1 114 ? 11.653 7.055 -28.145 1.00 85.25 114 ILE A CA 1
ATOM 914 C C . ILE A 1 114 ? 11.655 5.944 -27.092 1.00 85.25 114 ILE A C 1
ATOM 916 O O . ILE A 1 114 ? 10.961 6.056 -26.083 1.00 85.25 114 ILE A O 1
ATOM 920 N N . ILE A 1 115 ? 12.482 4.911 -27.275 1.00 83.62 115 ILE A N 1
ATOM 921 C CA . ILE A 1 115 ? 12.621 3.807 -26.313 1.00 83.62 115 ILE A CA 1
ATOM 922 C C . ILE A 1 115 ? 13.019 4.353 -24.937 1.00 83.62 115 ILE A C 1
ATOM 924 O O . ILE A 1 115 ? 12.384 4.039 -23.928 1.00 83.62 115 ILE A O 1
ATOM 928 N N . ARG A 1 116 ? 14.021 5.237 -24.895 1.00 85.25 116 ARG A N 1
ATOM 929 C CA . ARG A 1 116 ? 14.482 5.876 -23.659 1.00 85.25 116 ARG A CA 1
ATOM 930 C C . ARG A 1 116 ? 13.370 6.670 -22.975 1.00 85.25 116 ARG A C 1
ATOM 932 O O . ARG A 1 116 ? 13.214 6.577 -21.761 1.00 85.25 116 ARG A O 1
ATOM 939 N N . HIS A 1 117 ? 12.589 7.434 -23.736 1.00 85.50 117 HIS A N 1
ATOM 940 C CA . HIS A 1 117 ? 11.479 8.211 -23.189 1.00 85.50 117 HIS A CA 1
ATOM 941 C C . HIS A 1 117 ? 10.386 7.312 -22.594 1.00 85.50 117 HIS A C 1
ATOM 943 O O . HIS A 1 117 ? 9.951 7.549 -21.469 1.00 85.50 117 HIS A O 1
ATOM 949 N N . ASN A 1 118 ? 10.017 6.237 -23.294 1.00 84.81 118 ASN A N 1
ATOM 950 C CA . ASN A 1 118 ? 9.003 5.290 -22.831 1.00 84.81 118 ASN A CA 1
ATOM 951 C C . ASN A 1 118 ? 9.396 4.629 -21.502 1.00 84.81 118 ASN A C 1
ATOM 953 O O . ASN A 1 118 ? 8.597 4.598 -20.570 1.00 84.81 118 ASN A O 1
ATOM 957 N N . HIS A 1 119 ? 10.638 4.154 -21.368 1.00 85.31 119 HIS A N 1
ATOM 958 C CA . HIS A 1 119 ? 11.090 3.541 -20.115 1.00 85.31 119 HIS A CA 1
ATOM 959 C C . HIS A 1 119 ? 11.206 4.543 -18.964 1.00 85.31 119 HIS A C 1
ATOM 961 O O . HIS A 1 119 ? 10.865 4.208 -17.832 1.00 85.31 119 HIS A O 1
ATOM 967 N N . LEU A 1 120 ? 11.620 5.785 -19.236 1.00 83.44 120 LEU A N 1
ATOM 968 C CA . LEU A 1 120 ? 11.622 6.842 -18.222 1.00 83.44 120 LEU A CA 1
ATOM 969 C C . LEU A 1 120 ? 10.207 7.176 -17.737 1.00 83.44 120 LEU A C 1
ATOM 971 O O . LEU A 1 120 ? 10.018 7.355 -16.536 1.00 83.44 120 LEU A O 1
ATOM 975 N N . LEU A 1 121 ? 9.220 7.222 -18.637 1.00 86.00 121 LEU A N 1
ATOM 976 C CA . LEU A 1 121 ? 7.815 7.419 -18.270 1.00 86.00 121 LEU A CA 1
ATOM 977 C C . LEU A 1 121 ? 7.308 6.292 -17.365 1.00 86.00 121 LEU A C 1
ATOM 979 O O . LEU A 1 121 ? 6.725 6.580 -16.328 1.00 86.00 121 LEU A O 1
ATOM 983 N N . ILE A 1 122 ? 7.600 5.028 -17.693 1.00 82.88 122 ILE A N 1
ATOM 984 C CA . ILE A 1 122 ? 7.225 3.873 -16.857 1.00 82.88 122 ILE A CA 1
ATOM 985 C C . ILE A 1 122 ? 7.835 3.993 -15.453 1.00 82.88 122 ILE A C 1
ATOM 987 O O . ILE A 1 122 ? 7.142 3.799 -14.456 1.00 82.88 122 ILE A O 1
ATOM 991 N N . LEU A 1 123 ? 9.119 4.349 -15.351 1.00 82.38 123 LEU A N 1
ATOM 992 C CA . LEU A 1 123 ? 9.787 4.524 -14.058 1.00 82.38 123 LEU A CA 1
ATOM 993 C C . LEU A 1 123 ? 9.212 5.698 -13.253 1.00 82.38 123 LEU A C 1
ATOM 995 O O . LEU A 1 123 ? 9.079 5.592 -12.033 1.00 82.38 123 LEU A O 1
ATOM 999 N N . LEU A 1 124 ? 8.857 6.803 -13.915 1.00 80.94 124 LEU A N 1
ATOM 1000 C CA . LEU A 1 124 ? 8.215 7.953 -13.276 1.00 80.94 124 LEU A CA 1
ATOM 1001 C C . LEU A 1 124 ? 6.795 7.628 -12.807 1.00 80.94 124 LEU A C 1
ATOM 1003 O O . LEU A 1 124 ? 6.445 8.020 -11.700 1.00 80.94 124 LEU A O 1
ATOM 1007 N N . GLU A 1 125 ? 6.017 6.881 -13.588 1.00 80.81 125 GLU A N 1
ATOM 1008 C CA . GLU A 1 125 ? 4.679 6.408 -13.213 1.00 80.81 125 GLU A CA 1
ATOM 1009 C C . GLU A 1 125 ? 4.735 5.461 -12.013 1.00 80.81 125 GLU A C 1
ATOM 1011 O O . GLU A 1 125 ? 4.028 5.669 -11.030 1.00 80.81 125 GLU A O 1
ATOM 1016 N N . ILE A 1 126 ? 5.639 4.473 -12.020 1.00 79.19 126 ILE A N 1
ATOM 1017 C CA . ILE A 1 126 ? 5.855 3.592 -10.860 1.00 79.19 126 ILE A CA 1
ATOM 1018 C C . ILE A 1 126 ? 6.237 4.431 -9.639 1.00 79.19 126 ILE A C 1
ATOM 1020 O O . ILE A 1 126 ? 5.643 4.283 -8.573 1.00 79.19 126 ILE A O 1
ATOM 1024 N N . ARG A 1 127 ? 7.194 5.353 -9.787 1.00 79.19 127 ARG A N 1
ATOM 1025 C CA . ARG A 1 127 ? 7.633 6.226 -8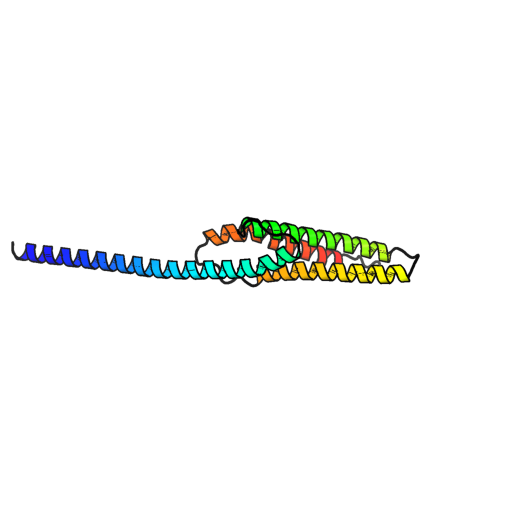.695 1.00 79.19 127 ARG A CA 1
ATOM 1026 C C . ARG A 1 127 ? 6.500 7.108 -8.177 1.00 79.19 127 ARG A C 1
ATOM 1028 O O . ARG A 1 127 ? 6.353 7.238 -6.968 1.00 79.19 127 ARG A O 1
ATOM 1035 N N . TRP A 1 128 ? 5.697 7.691 -9.059 1.00 76.19 128 TRP A N 1
ATOM 1036 C CA . TRP A 1 128 ? 4.547 8.509 -8.693 1.00 76.19 128 TRP A CA 1
ATOM 1037 C C . TRP A 1 128 ? 3.487 7.678 -7.971 1.00 76.19 128 TRP A C 1
ATOM 1039 O O . TRP A 1 128 ? 3.042 8.072 -6.901 1.00 76.19 128 TRP A O 1
ATOM 1049 N N . LEU A 1 129 ? 3.137 6.493 -8.472 1.00 72.12 129 LEU A N 1
ATOM 1050 C CA . LEU A 1 129 ? 2.176 5.595 -7.823 1.00 72.12 129 LEU A CA 1
ATOM 1051 C C . LEU A 1 129 ? 2.659 5.123 -6.440 1.00 72.12 129 LEU A C 1
ATOM 1053 O O . LEU A 1 129 ? 1.843 4.984 -5.525 1.00 72.12 129 LEU A O 1
ATOM 1057 N N . LEU A 1 130 ? 3.971 4.930 -6.266 1.00 67.38 130 LEU A N 1
ATOM 1058 C CA . LEU A 1 130 ? 4.584 4.552 -4.989 1.00 67.38 130 LEU A CA 1
ATOM 1059 C C . LEU A 1 130 ? 4.743 5.733 -4.014 1.00 67.38 130 LEU A C 1
ATOM 1061 O O . LEU A 1 130 ? 4.574 5.536 -2.814 1.00 67.38 130 LEU A O 1
ATOM 1065 N N . LEU A 1 131 ? 5.031 6.949 -4.491 1.00 63.44 131 LEU A N 1
ATOM 1066 C CA . LEU A 1 131 ? 5.250 8.137 -3.648 1.00 63.44 131 LEU A CA 1
ATOM 1067 C C . LEU A 1 131 ? 3.975 8.923 -3.349 1.00 63.44 131 LEU A C 1
ATOM 1069 O O . LEU A 1 131 ? 3.822 9.456 -2.251 1.00 63.44 131 LEU A O 1
ATOM 1073 N N . ALA A 1 132 ? 3.042 8.997 -4.294 1.00 56.94 132 ALA A N 1
ATOM 1074 C CA . ALA A 1 132 ? 1.905 9.903 -4.207 1.00 56.94 132 ALA A CA 1
ATOM 1075 C C . ALA A 1 132 ? 0.890 9.522 -3.119 1.00 56.94 132 ALA A C 1
ATOM 1077 O O . ALA A 1 132 ? -0.005 10.325 -2.857 1.00 56.94 132 ALA A O 1
ATOM 1078 N N . LYS A 1 133 ? 0.949 8.323 -2.502 1.00 54.56 133 LYS A N 1
ATOM 1079 C CA . LYS A 1 133 ? -0.167 7.850 -1.650 1.00 54.56 133 LYS A CA 1
ATOM 1080 C C . LYS A 1 133 ? 0.119 7.106 -0.331 1.00 54.56 133 LYS A C 1
ATOM 1082 O O . LYS A 1 133 ? -0.795 7.135 0.495 1.00 54.56 133 LYS A O 1
ATOM 1087 N N . PRO A 1 134 ? 1.286 6.503 -0.021 1.00 49.75 134 PRO A N 1
ATOM 1088 C CA . PRO A 1 134 ? 1.466 5.853 1.281 1.00 49.75 134 PRO A CA 1
ATOM 1089 C C . PRO A 1 134 ? 2.206 6.701 2.330 1.00 49.75 134 PRO A C 1
ATOM 1091 O O . PRO A 1 134 ? 1.989 6.490 3.522 1.00 49.75 134 PRO A O 1
ATOM 1094 N N . ALA A 1 135 ? 3.029 7.677 1.927 1.00 42.69 135 ALA A N 1
ATOM 1095 C CA . ALA A 1 135 ? 3.972 8.337 2.839 1.00 42.69 135 ALA A CA 1
ATOM 1096 C C . ALA A 1 135 ? 3.335 9.286 3.875 1.00 42.69 135 ALA A C 1
ATOM 1098 O O . ALA A 1 135 ? 3.960 9.576 4.889 1.00 42.69 135 ALA A O 1
ATOM 1099 N N . LEU A 1 136 ? 2.099 9.753 3.666 1.00 42.88 136 LEU A N 1
ATOM 1100 C CA . LEU A 1 136 ? 1.495 10.786 4.525 1.00 42.88 136 LEU A CA 1
ATOM 1101 C C . LEU A 1 136 ? 0.238 10.350 5.293 1.00 42.88 136 LEU A C 1
ATOM 1103 O O . LEU A 1 136 ? -0.341 11.169 5.999 1.00 42.88 136 LEU A O 1
ATOM 1107 N N . ALA A 1 137 ? -0.216 9.092 5.197 1.00 44.00 137 ALA A N 1
ATOM 1108 C CA . ALA A 1 137 ? -1.486 8.713 5.838 1.00 44.00 137 ALA A CA 1
ATOM 1109 C C . ALA A 1 137 ? -1.609 7.262 6.345 1.00 44.00 137 ALA A C 1
ATOM 1111 O O . ALA A 1 137 ? -2.705 6.875 6.767 1.00 44.00 137 ALA A O 1
ATOM 1112 N N . LEU A 1 138 ? -0.556 6.434 6.308 1.00 40.12 138 LEU A N 1
ATOM 1113 C CA . LEU A 1 138 ? -0.623 5.042 6.779 1.00 40.12 138 LEU A CA 1
ATOM 1114 C C . LEU A 1 138 ? -0.447 4.921 8.307 1.00 40.12 138 LEU A C 1
ATOM 1116 O O . LEU A 1 138 ? 0.635 4.648 8.802 1.00 40.12 138 LEU A O 1
ATOM 1120 N N . CYS A 1 139 ? -1.578 5.020 9.008 1.00 37.94 139 CYS A N 1
ATOM 1121 C CA . CYS A 1 139 ? -1.911 4.333 10.265 1.00 37.94 139 CYS A CA 1
ATOM 1122 C C . CYS A 1 139 ? -1.147 4.676 11.575 1.00 37.94 139 CYS A C 1
ATOM 1124 O O . CYS A 1 139 ? 0.071 4.803 11.600 1.00 37.94 139 CYS A O 1
ATOM 1126 N N . PRO A 1 140 ? -1.857 4.687 12.726 1.00 41.97 140 PRO A N 1
ATOM 1127 C CA . PRO A 1 140 ? -1.284 4.945 14.053 1.00 41.97 140 PRO A CA 1
ATOM 1128 C C . PRO A 1 140 ? -0.514 3.753 14.666 1.00 41.97 140 PRO A C 1
ATOM 1130 O O . PRO A 1 140 ? -0.074 3.840 15.808 1.00 41.97 140 PRO A O 1
ATOM 1133 N N . SER A 1 141 ? -0.336 2.635 13.946 1.00 41.97 141 SER A N 1
ATOM 1134 C CA . SER A 1 141 ? 0.362 1.446 14.460 1.00 41.97 141 SER A CA 1
ATOM 1135 C C . SER A 1 141 ? 1.654 1.164 13.690 1.00 41.97 141 SER A C 1
ATOM 1137 O O . SER A 1 141 ? 1.642 0.855 12.497 1.00 41.97 141 SER A O 1
ATOM 1139 N N . LYS A 1 142 ? 2.776 1.241 14.417 1.00 39.50 142 LYS A N 1
ATOM 1140 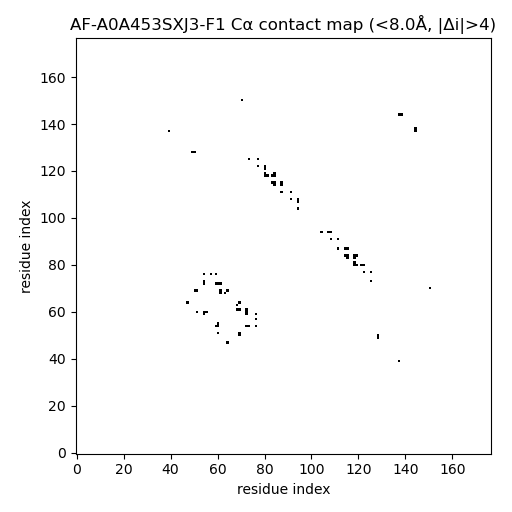C CA . LYS A 1 142 ? 4.162 1.123 13.927 1.00 39.50 142 LYS A CA 1
ATOM 1141 C C . LYS A 1 142 ? 4.489 -0.232 13.273 1.00 39.50 142 LYS A C 1
ATOM 1143 O O . LYS A 1 142 ? 5.420 -0.311 12.477 1.00 39.50 142 LYS A O 1
ATOM 1148 N N . HIS A 1 143 ? 3.729 -1.288 13.571 1.00 36.22 143 HIS A N 1
ATOM 1149 C CA . HIS A 1 143 ? 4.055 -2.653 13.135 1.00 36.22 143 HIS A CA 1
ATOM 1150 C C . HIS A 1 143 ? 3.780 -2.931 11.651 1.00 36.22 143 HIS A C 1
ATOM 1152 O O . HIS A 1 143 ? 4.553 -3.644 11.016 1.00 36.22 143 HIS A O 1
ATOM 1158 N N . ILE A 1 144 ? 2.723 -2.352 11.075 1.00 37.78 144 ILE A N 1
ATOM 1159 C CA . ILE A 1 144 ? 2.392 -2.554 9.651 1.00 37.78 144 ILE A CA 1
ATOM 1160 C C . ILE A 1 144 ? 3.297 -1.691 8.764 1.00 37.78 144 ILE A C 1
ATOM 1162 O O . ILE A 1 144 ? 3.692 -2.128 7.688 1.00 37.78 144 ILE A O 1
ATOM 1166 N N . LEU A 1 145 ? 3.681 -0.505 9.256 1.00 39.88 145 LEU A N 1
ATOM 1167 C CA . LEU A 1 145 ? 4.646 0.393 8.616 1.00 39.88 145 LEU A CA 1
ATOM 1168 C C . LEU A 1 145 ? 6.001 -0.290 8.413 1.00 39.88 145 LEU A C 1
ATOM 1170 O O . LEU A 1 145 ? 6.558 -0.183 7.332 1.00 39.88 145 LEU A O 1
ATOM 1174 N N . MET A 1 146 ? 6.497 -1.037 9.404 1.00 35.91 146 MET A N 1
ATOM 1175 C CA . MET A 1 146 ? 7.767 -1.770 9.309 1.00 35.91 146 MET A CA 1
ATOM 1176 C C . MET A 1 146 ? 7.780 -2.777 8.154 1.00 35.91 146 MET A C 1
ATOM 1178 O O . MET A 1 146 ? 8.733 -2.792 7.386 1.00 35.91 146 MET A O 1
ATOM 1182 N N . GLN A 1 147 ? 6.719 -3.570 7.975 1.00 38.94 147 GLN A N 1
ATOM 1183 C CA . GLN A 1 147 ? 6.687 -4.589 6.919 1.00 38.94 147 GLN A CA 1
ATOM 1184 C C . GLN A 1 147 ? 6.558 -3.979 5.521 1.00 38.94 147 GLN A C 1
ATOM 1186 O O . GLN A 1 147 ? 7.270 -4.395 4.615 1.00 38.94 147 GLN A O 1
ATOM 1191 N N . SER A 1 148 ? 5.702 -2.974 5.320 1.00 36.91 148 SER A N 1
ATOM 1192 C CA . SER A 1 148 ? 5.548 -2.338 4.004 1.00 36.91 148 SER A CA 1
ATOM 1193 C C . SER A 1 148 ? 6.694 -1.377 3.658 1.00 36.91 148 SER A C 1
ATOM 1195 O O . SER A 1 148 ? 7.088 -1.321 2.493 1.00 36.91 148 SER A O 1
ATOM 1197 N N . LEU A 1 149 ? 7.309 -0.705 4.642 1.00 40.12 149 LEU A N 1
ATOM 1198 C CA . LEU A 1 149 ? 8.570 0.021 4.447 1.00 40.12 149 LEU A CA 1
ATOM 1199 C C . LEU A 1 149 ? 9.732 -0.929 4.162 1.00 40.12 149 LEU A C 1
ATOM 1201 O O . LEU A 1 149 ? 10.544 -0.606 3.312 1.00 40.12 149 LEU A O 1
ATOM 1205 N N . GLN A 1 150 ? 9.821 -2.110 4.775 1.00 42.59 150 GLN A N 1
ATOM 1206 C CA . GLN A 1 150 ? 10.920 -3.048 4.502 1.00 42.59 150 GLN A CA 1
ATOM 1207 C C . GLN A 1 150 ? 10.986 -3.479 3.024 1.00 42.59 150 GLN A C 1
ATOM 1209 O O . GLN A 1 150 ? 12.069 -3.753 2.511 1.00 42.59 150 GLN A O 1
ATOM 1214 N N . PHE A 1 151 ? 9.853 -3.470 2.309 1.00 40.72 151 PHE A N 1
ATOM 1215 C CA . PHE A 1 151 ? 9.808 -3.727 0.865 1.00 40.72 151 PHE A CA 1
ATOM 1216 C C . PHE A 1 151 ? 9.985 -2.476 -0.008 1.00 40.72 151 PHE A C 1
ATOM 1218 O O . PHE A 1 151 ? 10.381 -2.623 -1.165 1.00 40.72 151 PHE A O 1
ATOM 1225 N N . LEU A 1 152 ? 9.720 -1.273 0.520 1.00 43.97 152 LEU A N 1
ATOM 1226 C CA . LEU A 1 152 ? 9.796 0.005 -0.205 1.00 43.97 152 LEU A CA 1
ATOM 1227 C C . LEU A 1 152 ? 11.120 0.766 0.026 1.00 43.97 152 LEU A C 1
ATOM 1229 O O . LEU A 1 152 ? 11.586 1.472 -0.860 1.00 43.97 152 LEU A O 1
ATOM 1233 N N . ILE A 1 153 ? 11.768 0.572 1.178 1.00 41.28 153 ILE A N 1
ATOM 1234 C CA . ILE A 1 153 ? 13.093 1.109 1.527 1.00 41.28 153 ILE A CA 1
ATOM 1235 C C . ILE A 1 153 ? 14.164 0.705 0.495 1.00 41.28 153 ILE A C 1
ATOM 1237 O O . ILE A 1 153 ? 14.949 1.576 0.124 1.00 41.28 153 ILE A O 1
ATOM 1241 N N . PRO A 1 154 ? 14.190 -0.533 -0.047 1.00 44.69 154 PRO A N 1
ATOM 1242 C CA . PRO A 1 154 ? 15.101 -0.873 -1.139 1.00 44.69 154 PRO A CA 1
ATOM 1243 C C . PRO A 1 154 ? 14.861 -0.026 -2.398 1.00 44.69 154 PRO A C 1
ATOM 1245 O O . PRO A 1 154 ? 15.821 0.387 -3.032 1.00 44.69 154 PRO A O 1
ATOM 1248 N N . PHE A 1 155 ? 13.604 0.301 -2.732 1.00 40.69 155 PHE A N 1
ATOM 1249 C CA . PHE A 1 155 ? 13.277 1.140 -3.895 1.00 40.69 155 PHE A CA 1
ATOM 1250 C C . PHE A 1 155 ? 13.710 2.604 -3.716 1.00 40.69 155 PHE A C 1
ATOM 1252 O O . PHE A 1 155 ? 14.185 3.219 -4.670 1.00 40.69 155 PHE A O 1
ATOM 1259 N N . GLU A 1 156 ? 13.564 3.163 -2.511 1.00 42.25 156 GLU A N 1
ATOM 1260 C CA . GLU A 1 156 ? 14.027 4.521 -2.185 1.00 42.25 156 GLU A CA 1
ATOM 1261 C C . GLU A 1 156 ? 15.562 4.607 -2.154 1.00 42.25 156 GLU A C 1
ATOM 1263 O O . GLU A 1 156 ? 16.139 5.521 -2.742 1.00 42.25 156 GLU A O 1
ATOM 1268 N N . LEU A 1 157 ? 16.245 3.636 -1.534 1.00 38.62 157 LEU A N 1
ATOM 1269 C CA . LEU A 1 157 ? 17.707 3.656 -1.403 1.00 38.62 157 LEU A CA 1
ATOM 1270 C C . LEU A 1 157 ? 18.435 3.333 -2.721 1.00 38.62 157 LEU A C 1
ATOM 1272 O O . LEU A 1 157 ? 19.400 4.029 -3.041 1.00 38.62 157 LEU A O 1
ATOM 1276 N N . ASP A 1 158 ? 17.951 2.385 -3.536 1.00 42.72 158 ASP A N 1
ATOM 1277 C CA . ASP A 1 158 ? 18.510 2.149 -4.883 1.00 42.72 158 ASP A CA 1
ATOM 1278 C C . ASP A 1 158 ? 18.164 3.288 -5.852 1.00 42.72 158 ASP A C 1
ATOM 1280 O O . ASP A 1 158 ? 18.986 3.679 -6.684 1.00 42.72 158 ASP A O 1
ATOM 1284 N N . GLY A 1 159 ? 16.972 3.884 -5.732 1.00 42.09 159 GLY A N 1
ATOM 1285 C CA . GLY A 1 159 ? 16.573 5.042 -6.534 1.00 42.09 159 GLY A CA 1
ATOM 1286 C C . GLY A 1 159 ? 17.443 6.276 -6.269 1.00 42.09 159 GLY A C 1
ATOM 1287 O O . GLY A 1 159 ? 17.834 6.971 -7.211 1.00 42.09 159 GLY A O 1
ATOM 1288 N N . ILE A 1 160 ? 17.795 6.531 -5.004 1.00 39.94 160 ILE A N 1
ATOM 1289 C CA . ILE A 1 160 ? 18.723 7.602 -4.610 1.00 39.94 160 ILE A CA 1
ATOM 1290 C C . ILE A 1 160 ? 20.160 7.260 -5.033 1.00 39.94 160 ILE A C 1
ATOM 1292 O O . ILE A 1 160 ? 20.851 8.136 -5.560 1.00 39.94 160 ILE A O 1
ATOM 1296 N N . GLY A 1 161 ? 20.589 6.001 -4.888 1.00 36.91 161 GLY A N 1
ATOM 1297 C CA . GLY A 1 161 ? 21.903 5.529 -5.334 1.00 36.91 161 GLY A CA 1
ATOM 1298 C C . GLY A 1 161 ? 22.124 5.723 -6.838 1.00 36.91 161 GLY A C 1
ATOM 1299 O O . GLY A 1 161 ? 23.136 6.289 -7.246 1.00 36.91 161 GLY A O 1
ATOM 1300 N N . ILE A 1 162 ? 21.139 5.366 -7.669 1.00 40.53 162 ILE A N 1
ATOM 1301 C CA . ILE A 1 162 ? 21.224 5.493 -9.134 1.00 40.53 162 ILE A CA 1
ATOM 1302 C C . ILE A 1 162 ? 21.039 6.947 -9.598 1.00 40.53 162 ILE A C 1
ATOM 1304 O O . ILE A 1 162 ? 21.701 7.363 -10.548 1.00 40.53 162 ILE A O 1
ATOM 1308 N N . TYR A 1 163 ? 20.213 7.765 -8.929 1.00 35.25 163 TYR A N 1
ATOM 1309 C CA . TYR A 1 163 ? 20.104 9.196 -9.254 1.00 35.25 163 TYR A CA 1
ATOM 1310 C C . TYR A 1 163 ? 21.412 9.947 -8.953 1.00 35.25 163 TYR A C 1
ATOM 1312 O O . TYR A 1 163 ? 21.817 10.810 -9.735 1.00 35.25 163 TYR A O 1
ATOM 1320 N N . TRP A 1 164 ? 22.119 9.582 -7.876 1.00 29.61 164 TRP A N 1
ATOM 1321 C CA . TRP A 1 164 ? 23.482 10.058 -7.634 1.00 29.61 164 TRP A CA 1
ATOM 1322 C C . TRP A 1 164 ? 24.471 9.504 -8.666 1.00 29.61 164 TRP A C 1
ATOM 1324 O O . TRP A 1 164 ? 25.221 10.299 -9.223 1.00 29.61 164 TRP A O 1
ATOM 1334 N N . GLN A 1 165 ? 24.415 8.216 -9.022 1.00 33.56 165 GLN A N 1
ATOM 1335 C CA . GLN A 1 165 ? 25.277 7.604 -10.049 1.00 33.56 165 GLN A CA 1
ATOM 1336 C C . GLN A 1 165 ? 25.108 8.252 -11.442 1.00 33.56 165 GLN A C 1
ATOM 1338 O O . GLN A 1 165 ? 26.077 8.527 -12.145 1.00 33.56 165 GLN A O 1
ATOM 1343 N N . MET A 1 166 ? 23.872 8.554 -11.851 1.00 32.25 166 MET A N 1
ATOM 1344 C CA . MET A 1 166 ? 23.573 9.233 -13.119 1.00 32.25 166 MET A CA 1
ATOM 1345 C C . MET A 1 166 ? 23.980 10.714 -13.100 1.00 32.25 166 MET A C 1
ATOM 1347 O O . MET A 1 166 ? 24.319 11.273 -14.147 1.00 32.25 166 MET A O 1
ATOM 1351 N N . ARG A 1 167 ? 23.969 11.370 -11.930 1.00 29.36 167 ARG A N 1
ATOM 1352 C CA . ARG A 1 167 ? 24.407 12.767 -11.778 1.00 29.36 167 ARG A CA 1
ATOM 1353 C C . ARG A 1 167 ? 25.931 12.887 -11.697 1.00 29.36 167 ARG A C 1
ATOM 1355 O O . ARG A 1 167 ? 26.471 13.822 -12.284 1.00 29.36 167 ARG A O 1
ATOM 1362 N N . THR A 1 168 ? 26.621 11.937 -11.064 1.00 30.80 168 THR A N 1
ATOM 1363 C CA . THR A 1 168 ? 28.092 11.900 -10.978 1.00 30.80 168 THR A CA 1
ATOM 1364 C C . THR A 1 168 ? 28.734 11.580 -12.326 1.00 30.80 168 THR A C 1
ATOM 1366 O O . THR A 1 168 ? 29.685 12.253 -12.715 1.00 30.80 168 THR A O 1
ATOM 1369 N N . VAL A 1 169 ? 28.154 10.676 -13.126 1.00 37.56 169 VAL A N 1
ATOM 1370 C CA . VAL A 1 169 ? 28.603 10.441 -14.515 1.00 37.56 169 VAL A CA 1
ATOM 1371 C C . VAL A 1 169 ? 28.471 11.705 -15.379 1.00 37.56 169 VAL A C 1
ATOM 1373 O O . VAL A 1 169 ? 29.269 11.921 -16.289 1.00 37.56 169 VAL A O 1
ATOM 1376 N N . ARG A 1 170 ? 27.512 12.593 -15.075 1.00 36.19 170 ARG A N 1
ATOM 1377 C CA . ARG A 1 170 ? 27.343 13.870 -15.785 1.00 36.19 170 ARG A CA 1
ATOM 1378 C C . ARG A 1 170 ? 28.278 14.984 -15.277 1.00 36.19 170 ARG A C 1
ATOM 1380 O O . ARG A 1 170 ? 28.533 15.917 -16.032 1.00 36.19 170 ARG A O 1
ATOM 1387 N N . SER A 1 171 ? 28.800 14.905 -14.045 1.00 32.88 171 SER A N 1
ATOM 1388 C CA . SER A 1 171 ? 29.747 15.891 -13.486 1.00 32.88 171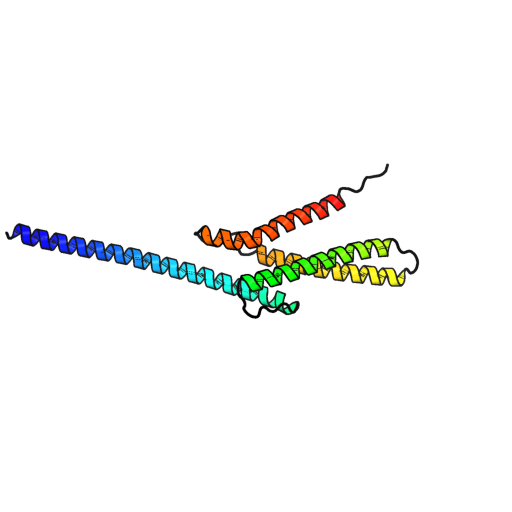 SER A CA 1
ATOM 1389 C C . SER A 1 171 ? 31.223 15.513 -13.645 1.00 32.88 171 SER A C 1
ATOM 1391 O O . SER A 1 171 ? 32.080 16.381 -13.519 1.00 32.88 171 SER A O 1
ATOM 1393 N N . SER A 1 172 ? 31.534 14.249 -13.938 1.00 33.09 172 SER A N 1
ATOM 1394 C CA . SER A 1 172 ? 32.907 13.742 -14.081 1.00 33.09 172 SER A CA 1
ATOM 1395 C C . SER A 1 172 ? 33.376 13.676 -15.541 1.00 33.09 172 SER A C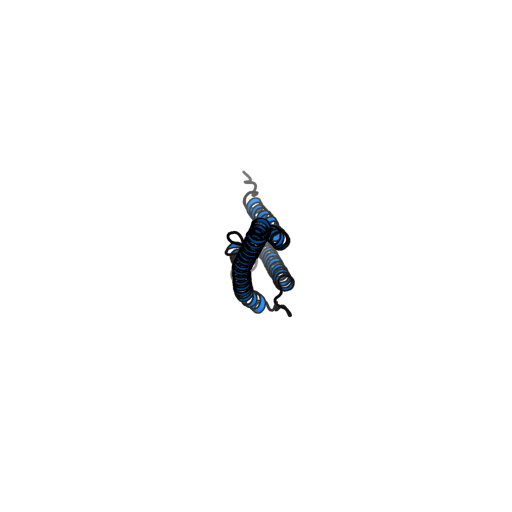 1
ATOM 1397 O O . SER A 1 172 ? 33.993 12.699 -15.958 1.00 33.09 172 SER A O 1
ATOM 1399 N N . GLN A 1 173 ? 33.106 14.718 -16.333 1.00 34.62 173 GLN A N 1
ATOM 1400 C CA . GLN A 1 173 ? 33.909 14.992 -17.527 1.00 34.62 173 GLN A CA 1
ATOM 1401 C C . GLN A 1 173 ? 35.125 15.827 -17.098 1.00 34.62 173 GLN A C 1
ATOM 1403 O O . GLN A 1 173 ? 34.935 16.982 -16.708 1.00 34.62 173 GLN A O 1
ATOM 1408 N N . PRO A 1 174 ? 36.365 15.307 -17.161 1.00 32.91 174 PRO A N 1
ATOM 1409 C CA . PRO A 1 174 ? 37.532 16.163 -17.032 1.00 32.91 174 PRO A CA 1
ATOM 1410 C C . PRO A 1 174 ? 37.535 17.127 -18.223 1.00 32.91 174 PRO A C 1
ATOM 1412 O O . PRO A 1 174 ? 37.593 16.709 -19.382 1.00 32.91 174 PRO A O 1
ATOM 1415 N N . ARG A 1 175 ? 37.431 18.429 -17.941 1.00 37.34 175 ARG A N 1
ATOM 1416 C CA . ARG A 1 175 ? 37.790 19.464 -18.912 1.00 37.34 175 ARG A CA 1
ATOM 1417 C C . ARG A 1 175 ? 39.296 19.350 -19.120 1.00 37.34 175 ARG A C 1
ATOM 1419 O O . ARG A 1 175 ? 40.060 19.790 -18.271 1.00 37.34 175 ARG A O 1
ATOM 1426 N N . LEU A 1 176 ? 39.692 18.703 -20.210 1.00 36.25 176 LEU A N 1
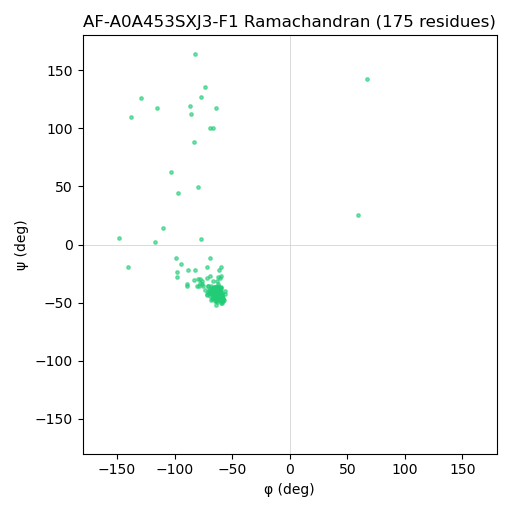ATOM 1427 C CA . LEU A 1 176 ? 41.043 18.802 -20.743 1.00 36.25 176 LEU A CA 1
ATOM 1428 C C . LEU A 1 176 ? 41.200 20.222 -21.305 1.00 36.25 176 LEU A C 1
ATOM 1430 O O . LEU A 1 176 ? 40.669 20.526 -22.374 1.00 36.25 176 LEU A O 1
ATOM 1434 N N . LEU A 1 177 ? 41.849 21.080 -20.520 1.00 36.00 177 LEU A N 1
ATOM 1435 C CA . LEU A 1 177 ? 42.637 22.216 -20.991 1.00 36.00 177 LEU A CA 1
ATOM 1436 C C . LEU A 1 177 ? 44.106 21.840 -20.810 1.00 36.00 177 LEU A C 1
ATOM 1438 O O . LEU A 1 177 ? 44.410 21.257 -19.743 1.00 36.00 177 LEU A O 1
#

Sequence (177 aa):
MRMEFDQQQQDLVDAASKALSYRQDIMEENLRLTHSLQAARRRRSTFVSSLLPLLSAHNLQPSVPDAQSIVGNLKVLFTHSQEKLAITEVSHIELRRNRRNHSTRLLGVLNLQIIRHNHLLILLEIRWLLLAKPALALCPSKHILMQSLQFLIPFELDGIGIYWQMRTVRSSQPRLL

Solvent-accessible surface area (backbone atoms only — not comparable to full-atom values): 10102 Å² total; per-residue (Å²): 111,73,68,58,51,55,48,51,53,49,54,51,51,51,50,52,51,52,54,49,52,54,51,49,55,53,51,55,50,52,52,52,50,51,53,53,52,50,52,52,50,51,51,51,49,55,51,51,66,62,47,50,59,61,30,47,78,68,74,46,70,58,96,53,91,42,74,66,46,49,52,51,45,49,50,54,54,50,51,53,36,51,53,53,42,55,55,43,52,54,51,51,55,50,56,70,68,58,82,88,56,71,70,64,44,53,55,49,54,52,52,48,50,51,55,45,49,54,36,49,50,53,53,49,51,52,47,45,68,62,58,75,66,56,85,85,72,71,67,98,54,72,72,63,50,52,59,59,41,66,68,42,48,58,57,55,53,52,50,53,52,49,54,49,53,59,49,47,66,69,67,68,64,82,81,86,123

Foldseek 3Di:
DVVVVVVVVVVVVVVVVVVVVVVVVVVVVVVVVVVVVVVVVVLVVVLLVLQQVLLVVVVQHFPDSDPVSSLVSLVVLLVVLVVLLVVLVVVLVVLVVDDDDDVVSVVSNVVSVVSNVVSVVSNVSSVCSVPVPDPPDPDPDPPVVVVVCVSCVVVVVVVVVVVVVVVVVVVPDPPDD

Organism: Aegilops tauschii subsp. strangulata (NCBI:txid200361)

Radius of gyration: 29.63 Å; Cα contacts (8 Å, |Δi|>4): 47; chains: 1; bounding box: 74×37×102 Å